Protein AF-0000000085121436 (afdb_homodimer)

Foldseek 3Di:
DPQPQKKKKKKFKAAPVHDPVLLVLLCQLQFQFPDWDWDDDPRTIMIMGMHRHLVRRVSLLVQCLVVLPLPVLLVQQVVQDDQQKTKWWWASVQSSVNHTDTDDDQVVRVRGTIMMIMGGRCVVVVSCQSRADDDPSHHPDHDDGPVPD/DPQPQKKKKKKFKAAPVHDPVLLVLLCQLQFQFPDWDWDDDPRTIMIMGMHRHLVRRVNLLVQCLVVLPLPVLLVQQVVQDDQQKTKWWWASVQSSVNHTDTDDDQVVRVRGTIMMIMGGRCVVVVSCASRADDDPSHHPDHDPGPVPD

Secondary structure (DSSP, 8-state):
------EEEEEEEE-TTB-HHHHHHHHHTT---SEEEEEEETTEEEEEEEESSGGGGHHHHHHHHHTT-HHHHHHHHHHTEETTEEEEEEEHHHHHTT---B-SSGGG-TT-EEEEEEE-S-HHHHHHHHS--EETTEES--PPPTT--/------EEEEEEEE-TTB-HHHHHHHHHTT---SEEEEEEETTEEEEEEEESSGGGGHHHHHHHHHTT-HHHHHHHHHHTEETTEEEEEEEHHHHHTT---B-SSGGG-TT-EEEEEEE-S-HHHHHHHHS--EETTEES--PPPTT--

Radius of gyration: 24.25 Å; Cα contacts (8 Å, |Δi|>4): 659; chains: 2; bounding box: 34×73×64 Å

Solvent-accessible surface area (backbone atoms only — not comparable to full-atom values): 15651 Å² total; per-residue (Å²): 125,77,82,74,70,36,36,37,40,37,38,31,58,44,53,82,37,38,30,66,67,44,50,51,45,14,49,54,51,44,34,50,61,79,43,73,48,74,47,74,60,89,88,45,36,34,38,42,31,31,26,73,43,72,72,25,41,48,47,37,35,51,44,33,60,74,67,67,38,34,64,61,48,31,58,55,44,59,72,25,52,46,94,39,24,29,39,46,33,29,32,40,58,44,18,52,76,68,44,86,41,79,43,91,48,65,80,74,22,39,63,41,37,34,36,40,40,35,38,29,82,57,30,68,48,51,44,40,39,55,22,26,64,54,57,97,86,35,64,74,54,84,55,70,63,76,80,73,116,128,76,80,76,68,35,37,36,41,35,37,33,57,47,54,79,39,38,30,65,69,44,49,49,46,14,49,55,51,43,34,49,62,77,45,74,48,75,48,74,58,90,87,46,34,35,37,41,31,31,25,72,43,71,73,26,43,48,46,37,35,51,45,32,60,74,66,66,38,32,64,62,46,30,56,55,43,60,72,24,52,48,94,38,24,29,40,47,31,29,30,39,62,45,17,53,76,67,43,86,41,79,42,91,47,66,80,75,22,38,64,40,38,35,37,40,39,36,38,29,82,57,31,68,49,52,43,42,40,54,23,26,62,53,58,96,86,36,62,74,56,83,54,68,61,76,79,72,116

pLDDT: mean 94.59, std 9.33, range [34.44, 98.94]

InterPro domains:
  IPR002739 RNA-binding protein PAB1135-like [MF_01112] (6-138)
  IPR002739 RNA-binding protein PAB1135-like [PF01877] (7-118)
  IPR002739 RNA-binding protein PAB1135-like [PTHR39652] (7-147)
  IPR022803 Large ribosomal subunit protein uL5 domain superfamily [G3DSA:3.30.1440.10] (4-140)
  IPR022803 Large ribosomal subunit protein uL5 domain superfamily [SSF55282] (7-147)

Nearest PDB structures (foldseek):
  2nwu-assembly1_B  TM=9.694E-01  e=1.082E-16  Saccharolobus solfataricus P2
  2nwu-assembly1_A  TM=9.694E-01  e=1.230E-16  Saccharolobus solfataricus P2
  3d7a-assembly1_B  TM=9.297E-01  e=1.082E-16  Pyrococcus horikoshii
  2pzz-assembly1_A  TM=8.874E-01  e=1.547E-12  Methanocaldococcus jannaschii DSM 2661
  2ogk-assembly1_C  TM=6.311E-01  e=3.923E-08  Archaeoglobus fulgidus

Organism: Pyrolobus fumarii (strain DSM 11204 / 1A) (NCBI:txid694429)

Sequence (298 aa):
MGANVPRVRVEAEIRPTEDPEKVKQAVLNVFIPDRIRIEEYGEYRLLVAEADSLRSLERLHQLLRQDRILDAARRHMTRGVEKGFLVFKLNKQVALVGHVSFVDMDSEAPMGPITFIVEWDKPEEVVDWLAPPTRMGRPIYEKPRPDASMGANVPRVRVEAEIRPTEDPEKVKQAVLNVFIPDRIRIEEYGEYRLLVAEADSLRSLERLHQLLRQDRILDAARRHMTRGVEKGFLVFKLNKQVALVGHVSFVDMDSEAPMGPITFIVEWDKPEEVVDWLAPPTRMGRPIYEKPRPDAS

Structure (mmCIF, N/CA/C/O backbone):
data_AF-0000000085121436-model_v1
#
loop_
_entity.id
_entity.type
_entity.pdbx_description
1 polymer 'UPF0201 protein Pyrfu_0044'
#
loop_
_atom_site.group_PDB
_atom_site.id
_atom_site.type_symbol
_atom_site.label_atom_id
_atom_site.label_alt_id
_atom_site.label_comp_id
_atom_site.label_asym_id
_atom_site.label_entity_id
_atom_site.label_seq_id
_atom_site.pdbx_PDB_ins_code
_atom_site.Cartn_x
_atom_site.Cartn_y
_atom_site.Cartn_z
_atom_site.occupancy
_atom_site.B_iso_or_equiv
_atom_site.auth_seq_id
_atom_site.auth_comp_id
_atom_site.auth_asym_id
_atom_site.auth_atom_id
_atom_site.pdbx_PDB_model_num
ATOM 1 N N . MET A 1 1 ? -10.211 -31.016 -31.359 1 34.44 1 MET A N 1
ATOM 2 C CA . MET A 1 1 ? -10.414 -29.953 -30.391 1 34.44 1 MET A CA 1
ATOM 3 C C . MET A 1 1 ? -9.086 -29.328 -29.984 1 34.44 1 MET A C 1
ATOM 5 O O . MET A 1 1 ? -8.18 -30.016 -29.531 1 34.44 1 MET A O 1
ATOM 9 N N . GLY A 1 2 ? -8.516 -28.453 -30.594 1 44 2 GLY A N 1
ATOM 10 C CA . GLY A 1 2 ? -7.105 -28.094 -30.562 1 44 2 GLY A CA 1
ATOM 11 C C . GLY A 1 2 ? -6.559 -27.969 -29.156 1 44 2 GLY A C 1
ATOM 12 O O . GLY A 1 2 ? -7.297 -27.641 -28.219 1 44 2 GLY A O 1
ATOM 13 N N . ALA A 1 3 ? -5.574 -28.703 -28.766 1 52.53 3 ALA A N 1
ATOM 14 C CA . ALA A 1 3 ? -5.004 -28.844 -27.422 1 52.53 3 ALA A CA 1
ATOM 15 C C . ALA A 1 3 ? -4.91 -27.484 -26.734 1 52.53 3 ALA A C 1
ATOM 17 O O . ALA A 1 3 ? -4.336 -26.547 -27.281 1 52.53 3 ALA A O 1
ATOM 18 N N . ASN A 1 4 ? -5.879 -26.984 -25.906 1 74.44 4 ASN A N 1
ATOM 19 C CA . ASN A 1 4 ? -5.98 -25.656 -25.312 1 74.44 4 ASN A CA 1
ATOM 20 C C . ASN A 1 4 ? -4.746 -25.312 -24.484 1 74.44 4 ASN A C 1
ATOM 22 O O . ASN A 1 4 ? -4.383 -26.062 -23.578 1 74.44 4 ASN A O 1
ATOM 26 N N . VAL A 1 5 ? -3.758 -24.703 -25.141 1 86.94 5 VAL A N 1
ATOM 27 C CA . VAL A 1 5 ? -2.541 -24.203 -24.516 1 86.94 5 VAL A CA 1
ATOM 28 C C . VAL A 1 5 ? -2.902 -23.312 -23.328 1 86.94 5 VAL A C 1
ATOM 30 O O . VAL A 1 5 ? -3.74 -22.422 -23.453 1 86.94 5 VAL A O 1
ATOM 33 N N . PRO A 1 6 ? -2.355 -23.719 -22.172 1 95.56 6 PRO A N 1
ATOM 34 C CA . PRO A 1 6 ? -2.652 -22.891 -21.016 1 95.56 6 PRO A CA 1
ATOM 35 C C . PRO A 1 6 ? -2.129 -21.453 -21.172 1 95.56 6 PRO A C 1
ATOM 37 O O . PRO A 1 6 ? -1.142 -21.234 -21.875 1 95.56 6 PRO A O 1
ATOM 40 N N . ARG A 1 7 ? -2.836 -20.547 -20.609 1 97.75 7 ARG A N 1
ATOM 41 C CA . ARG A 1 7 ? -2.4 -19.156 -20.5 1 97.75 7 ARG A CA 1
ATOM 42 C C . ARG A 1 7 ? -2.461 -18.688 -19.047 1 97.75 7 ARG A C 1
ATOM 44 O O . ARG A 1 7 ? -3.463 -18.906 -18.359 1 97.75 7 ARG A O 1
ATOM 51 N N . VAL A 1 8 ? -1.334 -18.141 -18.609 1 98.81 8 VAL A N 1
ATOM 52 C CA . VAL A 1 8 ? -1.291 -17.578 -17.25 1 98.81 8 VAL A CA 1
ATOM 53 C C . VAL A 1 8 ? -1.059 -16.078 -17.328 1 98.81 8 VAL A C 1
ATOM 55 O O . VAL A 1 8 ? -0.116 -15.609 -17.969 1 98.81 8 VAL A O 1
ATOM 58 N N . ARG A 1 9 ? -1.935 -15.336 -16.719 1 98.81 9 ARG A N 1
ATOM 59 C CA . ARG A 1 9 ? -1.806 -13.891 -16.594 1 98.81 9 ARG A CA 1
ATOM 60 C C . ARG A 1 9 ? -1.732 -13.477 -15.125 1 98.81 9 ARG A C 1
ATOM 62 O O . ARG A 1 9 ? -2.541 -13.922 -14.312 1 98.81 9 ARG A O 1
ATOM 69 N N . VAL A 1 10 ? -0.775 -12.695 -14.812 1 98.94 10 VAL A N 1
ATOM 70 C CA . VAL A 1 10 ? -0.554 -12.227 -13.453 1 98.94 10 VAL A CA 1
ATOM 71 C C . VAL A 1 10 ? -0.548 -10.703 -13.422 1 98.94 10 VAL A C 1
ATOM 73 O O . VAL A 1 10 ? 0.101 -10.062 -14.258 1 98.94 10 VAL A O 1
ATOM 76 N N . GLU A 1 11 ? -1.292 -10.18 -12.492 1 98.75 11 GLU A N 1
ATOM 77 C CA . GLU A 1 11 ? -1.418 -8.727 -12.406 1 98.75 11 GLU A CA 1
ATOM 78 C C . GLU A 1 11 ? -1.127 -8.234 -11 1 98.75 11 GLU A C 1
ATOM 80 O O . GLU A 1 11 ? -1.529 -8.859 -10.016 1 98.75 11 GLU A O 1
ATOM 85 N N . ALA A 1 12 ? -0.465 -7.109 -10.922 1 98.25 12 ALA A N 1
ATOM 86 C CA . ALA A 1 12 ? -0.234 -6.41 -9.664 1 98.25 12 ALA A CA 1
ATOM 87 C C . ALA A 1 12 ? -0.225 -4.898 -9.867 1 98.25 12 ALA A C 1
ATOM 89 O O . ALA A 1 12 ? 0.547 -4.379 -10.68 1 98.25 12 ALA A O 1
ATOM 90 N N . GLU A 1 13 ? -1.084 -4.305 -9.133 1 96.56 13 GLU A N 1
ATOM 91 C CA . GLU A 1 13 ? -1.106 -2.848 -9.211 1 96.56 13 GLU A CA 1
ATOM 92 C C . GLU A 1 13 ? 0.138 -2.24 -8.57 1 96.56 13 GLU A C 1
ATOM 94 O O . GLU A 1 13 ? 0.628 -2.744 -7.559 1 96.56 13 GLU A O 1
ATOM 99 N N . ILE A 1 14 ? 0.598 -1.14 -9.172 1 97.25 14 ILE A N 1
ATOM 100 C CA . ILE A 1 14 ? 1.694 -0.363 -8.602 1 97.25 14 ILE A CA 1
ATOM 101 C C . ILE A 1 14 ? 1.16 0.957 -8.055 1 97.25 14 ILE A C 1
ATOM 103 O O . ILE A 1 14 ? 0.831 1.868 -8.812 1 97.25 14 ILE A O 1
ATOM 107 N N . ARG A 1 15 ? 1.146 1.041 -6.777 1 95.56 15 ARG A N 1
ATOM 108 C CA . ARG A 1 15 ? 0.66 2.262 -6.145 1 95.56 15 ARG A CA 1
ATOM 109 C C . ARG A 1 15 ? 1.696 3.377 -6.234 1 95.56 15 ARG A C 1
ATOM 111 O O . ARG A 1 15 ? 2.887 3.113 -6.41 1 95.56 15 ARG A O 1
ATOM 118 N N . PRO A 1 16 ? 1.33 4.645 -6.02 1 95.44 16 PRO A N 1
ATOM 119 C CA . PRO A 1 16 ? 2.229 5.781 -6.215 1 95.44 16 PRO A CA 1
ATOM 120 C C . PRO A 1 16 ? 3.473 5.711 -5.332 1 95.44 16 PRO A C 1
ATOM 122 O O . PRO A 1 16 ? 4.578 6.023 -5.785 1 95.44 16 PRO A O 1
ATOM 125 N N . THR A 1 17 ? 3.338 5.23 -4.098 1 96.94 17 THR A N 1
ATOM 126 C CA . THR A 1 17 ? 4.48 5.223 -3.189 1 96.94 17 THR A CA 1
ATOM 127 C C . THR A 1 17 ? 5.324 3.967 -3.393 1 96.94 17 THR A C 1
ATOM 129 O O . THR A 1 17 ? 6.398 3.836 -2.807 1 96.94 17 THR A O 1
ATOM 132 N N . GLU A 1 18 ? 4.84 3.031 -4.27 1 97.06 18 GLU A N 1
ATOM 133 C CA . GLU A 1 18 ? 5.57 1.781 -4.461 1 97.06 18 GLU A CA 1
ATOM 134 C C . GLU A 1 18 ? 6.723 1.96 -5.441 1 97.06 18 GLU A C 1
ATOM 136 O O . GLU A 1 18 ? 6.695 2.855 -6.289 1 97.06 18 GLU A O 1
ATOM 141 N N . ASP A 1 19 ? 7.707 1.111 -5.238 1 97.56 19 ASP A N 1
ATOM 142 C CA . ASP A 1 19 ? 8.789 0.936 -6.199 1 97.56 19 ASP A CA 1
ATOM 143 C C . ASP A 1 19 ? 8.43 -0.11 -7.25 1 97.56 19 ASP A C 1
ATOM 145 O O . ASP A 1 19 ? 8.266 -1.29 -6.93 1 97.56 19 ASP A O 1
ATOM 149 N N . PRO A 1 20 ? 8.352 0.317 -8.492 1 98 20 PRO A N 1
ATOM 150 C CA . PRO A 1 20 ? 7.973 -0.642 -9.531 1 98 20 PRO A CA 1
ATOM 151 C C . PRO A 1 20 ? 8.891 -1.861 -9.578 1 98 20 PRO A C 1
ATOM 153 O O . PRO A 1 20 ? 8.438 -2.973 -9.859 1 98 20 PRO A O 1
ATOM 156 N N . GLU A 1 21 ? 10.164 -1.665 -9.289 1 98.5 21 GLU A N 1
ATOM 157 C CA . GLU A 1 21 ? 11.102 -2.781 -9.336 1 98.5 21 GLU A CA 1
ATOM 158 C C . GLU A 1 21 ? 10.836 -3.779 -8.219 1 98.5 21 GLU A C 1
ATOM 160 O O . GLU A 1 21 ? 11.008 -4.984 -8.398 1 98.5 21 GLU A O 1
ATOM 165 N N . LYS A 1 22 ? 10.406 -3.25 -7.094 1 98.31 22 LYS A N 1
ATOM 166 C CA . LYS A 1 22 ? 10.07 -4.152 -5.996 1 98.31 22 LYS A CA 1
ATOM 167 C C . LYS A 1 22 ? 8.789 -4.922 -6.285 1 98.31 22 LYS A C 1
ATOM 169 O O . LYS A 1 22 ? 8.68 -6.105 -5.961 1 98.31 22 LYS A O 1
ATOM 174 N N . VAL A 1 23 ? 7.809 -4.258 -6.871 1 98.56 23 VAL A N 1
ATOM 175 C CA . VAL A 1 23 ? 6.578 -4.934 -7.266 1 98.56 23 VAL A CA 1
ATOM 176 C C . VAL A 1 23 ? 6.895 -6.027 -8.289 1 98.56 23 VAL A C 1
ATOM 178 O O . VAL A 1 23 ? 6.391 -7.148 -8.18 1 98.56 23 VAL A O 1
ATOM 181 N N . LYS A 1 24 ? 7.742 -5.676 -9.25 1 98.88 24 LYS A N 1
ATOM 182 C CA . LYS A 1 24 ? 8.18 -6.652 -10.242 1 98.88 24 LYS A CA 1
ATOM 183 C C . LYS A 1 24 ? 8.844 -7.855 -9.578 1 98.88 24 LYS A C 1
ATOM 185 O O . LYS A 1 24 ? 8.547 -9 -9.922 1 98.88 24 LYS A O 1
ATOM 190 N N . GLN A 1 25 ? 9.688 -7.566 -8.633 1 98.81 25 GLN A N 1
ATOM 191 C CA . GLN A 1 25 ? 10.391 -8.648 -7.945 1 98.81 25 GLN A CA 1
ATOM 192 C C . GLN A 1 25 ? 9.422 -9.531 -7.172 1 98.81 25 GLN A C 1
ATOM 194 O O . GLN A 1 25 ? 9.594 -10.75 -7.117 1 98.81 25 GLN A O 1
ATOM 199 N N . ALA A 1 26 ? 8.438 -8.891 -6.52 1 98.75 26 ALA A N 1
ATOM 200 C CA . ALA A 1 26 ? 7.422 -9.672 -5.816 1 98.75 26 ALA A CA 1
ATOM 201 C C . ALA A 1 26 ? 6.75 -10.664 -6.758 1 98.75 26 ALA A C 1
ATOM 203 O O . ALA A 1 26 ? 6.555 -11.828 -6.402 1 98.75 26 ALA A O 1
ATOM 204 N N . VAL A 1 27 ? 6.434 -10.227 -7.969 1 98.94 27 VAL A N 1
ATOM 205 C CA . VAL A 1 27 ? 5.797 -11.078 -8.969 1 98.94 27 VAL A CA 1
ATOM 206 C C . VAL A 1 27 ? 6.766 -12.18 -9.406 1 98.94 27 VAL A C 1
ATOM 208 O O . VAL A 1 27 ? 6.398 -13.352 -9.461 1 98.94 27 VAL A O 1
ATOM 211 N N . LEU A 1 28 ? 8.016 -11.836 -9.602 1 98.88 28 LEU A N 1
ATOM 212 C CA . LEU A 1 28 ? 9.016 -12.773 -10.102 1 98.88 28 LEU A CA 1
ATOM 213 C C . LEU A 1 28 ? 9.359 -13.82 -9.039 1 98.88 28 LEU A C 1
ATOM 215 O O . LEU A 1 28 ? 9.852 -14.906 -9.367 1 98.88 28 LEU A O 1
ATOM 219 N N . ASN A 1 29 ? 9.125 -13.508 -7.848 1 98.88 29 ASN A N 1
ATOM 220 C CA . ASN A 1 29 ? 9.383 -14.461 -6.777 1 98.88 29 ASN A CA 1
ATOM 221 C C . ASN A 1 29 ? 8.367 -15.602 -6.781 1 98.88 29 ASN A C 1
ATOM 223 O O . ASN A 1 29 ? 8.617 -16.656 -6.211 1 98.88 29 ASN A O 1
ATOM 227 N N . VAL A 1 30 ? 7.215 -15.398 -7.48 1 98.88 30 VAL A N 1
ATOM 228 C CA . VAL A 1 30 ? 6.172 -16.422 -7.379 1 98.88 30 VAL A CA 1
ATOM 229 C C . VAL A 1 30 ? 5.742 -16.859 -8.781 1 98.88 30 VAL A C 1
ATOM 231 O O . VAL A 1 30 ? 4.852 -17.703 -8.922 1 98.88 30 VAL A O 1
ATOM 234 N N . PHE A 1 31 ? 6.328 -16.297 -9.781 1 98.94 31 PHE A N 1
ATOM 235 C CA . PHE A 1 31 ? 5.902 -16.516 -11.156 1 98.94 31 PHE A CA 1
ATOM 236 C C . PHE A 1 31 ? 7.086 -16.406 -12.117 1 98.94 31 PHE A C 1
ATOM 238 O O . PHE A 1 31 ? 7.953 -15.547 -11.938 1 98.94 31 PHE A O 1
ATOM 245 N N . ILE A 1 32 ? 7.148 -17.266 -13.125 1 98.88 32 ILE A N 1
ATOM 246 C CA . ILE A 1 32 ? 8.156 -17.203 -14.188 1 98.88 32 ILE A CA 1
ATOM 247 C C . ILE A 1 32 ? 7.504 -16.766 -15.492 1 98.88 32 ILE A C 1
ATOM 249 O O . ILE A 1 32 ? 7.004 -17.578 -16.266 1 98.88 32 ILE A O 1
ATOM 253 N N . PRO A 1 33 ? 7.555 -15.492 -15.781 1 98.81 33 PRO A N 1
ATOM 254 C CA . PRO A 1 33 ? 6.848 -14.992 -16.969 1 98.81 33 PRO A CA 1
ATOM 255 C C . PRO A 1 33 ? 7.656 -15.172 -18.25 1 98.81 33 PRO A C 1
ATOM 257 O O . PRO A 1 33 ? 8.891 -15.211 -18.203 1 98.81 33 PRO A O 1
ATOM 260 N N . ASP A 1 34 ? 6.918 -15.281 -19.328 1 98.75 34 ASP A N 1
ATOM 261 C CA . ASP A 1 34 ? 7.504 -15.148 -20.656 1 98.75 34 ASP A CA 1
ATOM 262 C C . ASP A 1 34 ? 7.637 -13.68 -21.047 1 98.75 34 ASP A C 1
ATOM 264 O O . ASP A 1 34 ? 8.57 -13.305 -21.766 1 98.75 34 ASP A O 1
ATOM 268 N N . ARG A 1 35 ? 6.637 -12.852 -20.594 1 98.69 35 ARG A N 1
ATOM 269 C CA . ARG A 1 35 ? 6.566 -11.422 -20.875 1 98.69 35 ARG A CA 1
ATOM 270 C C . ARG A 1 35 ? 6.113 -10.648 -19.641 1 98.69 35 ARG A C 1
ATOM 272 O O . ARG A 1 35 ? 5.25 -11.109 -18.891 1 98.69 35 ARG A O 1
ATOM 279 N N . ILE A 1 36 ? 6.676 -9.508 -19.484 1 98.75 36 ILE A N 1
ATOM 280 C CA . ILE A 1 36 ? 6.309 -8.625 -18.375 1 98.75 36 ILE A CA 1
ATOM 281 C C . ILE A 1 36 ? 6.32 -7.176 -18.859 1 98.75 36 ILE A C 1
ATOM 283 O O . ILE A 1 36 ? 7.223 -6.762 -19.578 1 98.75 36 ILE A O 1
ATOM 287 N N . ARG A 1 37 ? 5.289 -6.457 -18.516 1 98.56 37 ARG A N 1
ATOM 288 C CA . ARG A 1 37 ? 5.188 -5.051 -18.891 1 98.56 37 ARG A CA 1
ATOM 289 C C . ARG A 1 37 ? 4.406 -4.266 -17.844 1 98.56 37 ARG A C 1
ATOM 291 O O . ARG A 1 37 ? 3.707 -4.848 -17.016 1 98.56 37 ARG A O 1
ATOM 298 N N . ILE A 1 38 ? 4.527 -3.025 -17.938 1 98.5 38 ILE A N 1
ATOM 299 C CA . ILE A 1 38 ? 3.719 -2.127 -17.125 1 98.5 38 ILE A CA 1
ATOM 300 C C . ILE A 1 38 ? 2.732 -1.37 -18 1 98.5 38 ILE A C 1
ATOM 302 O O . ILE A 1 38 ? 3.123 -0.771 -19.016 1 98.5 38 ILE A O 1
ATOM 306 N N . GLU A 1 39 ? 1.491 -1.548 -17.703 1 98.25 39 GLU A N 1
ATOM 307 C CA . GLU A 1 39 ? 0.44 -0.779 -18.359 1 98.25 39 GLU A CA 1
ATOM 308 C C . GLU A 1 39 ? 0.055 0.447 -17.531 1 98.25 39 GLU A C 1
ATOM 310 O O . GLU A 1 39 ? -0.131 0.352 -16.328 1 98.25 39 GLU A O 1
ATOM 315 N N . GLU A 1 40 ? -0.073 1.589 -18.172 1 96.25 40 GLU A N 1
ATOM 316 C CA . GLU A 1 40 ? -0.38 2.84 -17.484 1 96.25 40 GLU A CA 1
ATOM 317 C C . GLU A 1 40 ? -1.684 3.445 -18 1 96.25 40 GLU A C 1
ATOM 319 O O . GLU A 1 40 ? -1.909 3.514 -19.203 1 96.25 40 GLU A O 1
ATOM 324 N N . TYR A 1 41 ? -2.527 3.699 -17.141 1 93.31 41 TYR A N 1
ATOM 325 C CA . TYR A 1 41 ? -3.777 4.41 -17.406 1 93.31 41 TYR A CA 1
ATOM 326 C C . TYR A 1 41 ? -3.914 5.617 -16.484 1 93.31 41 TYR A C 1
ATOM 328 O O . TYR A 1 41 ? -4.469 5.512 -15.383 1 93.31 41 TYR A O 1
ATOM 336 N N . GLY A 1 42 ? -3.432 6.812 -16.922 1 90.12 42 GLY A N 1
ATOM 337 C CA . GLY A 1 42 ? -3.354 7.953 -16.031 1 90.12 42 GLY A CA 1
ATOM 338 C C . GLY A 1 42 ? -2.414 7.7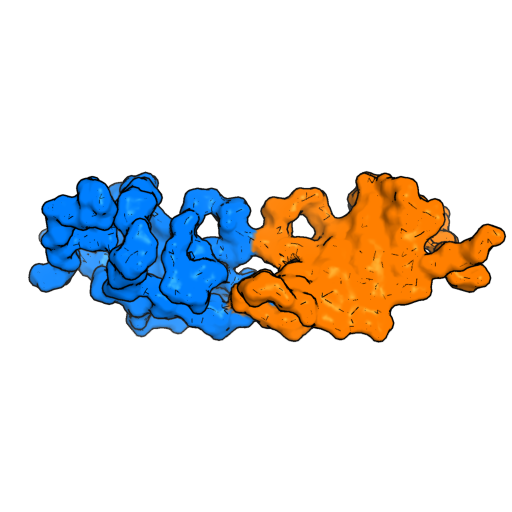27 -14.859 1 90.12 42 GLY A C 1
ATOM 339 O O . GLY A 1 42 ? -1.237 7.418 -15.047 1 90.12 42 GLY A O 1
ATOM 340 N N . GLU A 1 43 ? -2.992 7.715 -13.633 1 85.25 43 GLU A N 1
ATOM 341 C CA . GLU A 1 43 ? -2.205 7.543 -12.414 1 85.25 43 GLU A CA 1
ATOM 342 C C . GLU A 1 43 ? -2.143 6.074 -12 1 85.25 43 GLU A C 1
ATOM 344 O O . GLU A 1 43 ? -1.378 5.711 -11.109 1 85.25 43 GLU A O 1
ATOM 349 N N . TYR A 1 44 ? -2.969 5.406 -12.75 1 91.38 44 TYR A N 1
ATOM 350 C CA . TYR A 1 44 ? -3.029 3.979 -12.453 1 91.38 44 TYR A CA 1
ATOM 351 C C . TYR A 1 44 ? -1.951 3.215 -13.219 1 91.38 44 TYR A C 1
ATOM 353 O O . TYR A 1 44 ? -1.785 3.402 -14.422 1 91.38 44 TYR A O 1
ATOM 361 N N . ARG A 1 45 ? -1.125 2.467 -12.531 1 96.94 45 ARG A N 1
ATOM 362 C CA . ARG A 1 45 ? -0.1 1.614 -13.125 1 96.94 45 ARG A CA 1
ATOM 363 C C . ARG A 1 45 ? -0.317 0.153 -12.742 1 96.94 45 ARG A C 1
ATOM 365 O O . ARG A 1 45 ? -0.521 -0.166 -11.57 1 96.94 45 ARG A O 1
ATOM 372 N N . LEU A 1 46 ? -0.291 -0.697 -13.758 1 98.31 46 LEU A N 1
ATOM 373 C CA . LEU A 1 46 ? -0.53 -2.125 -13.586 1 98.31 46 LEU A CA 1
ATOM 374 C C . LEU A 1 46 ? 0.611 -2.943 -14.18 1 98.31 46 LEU A C 1
ATOM 376 O O . LEU A 1 46 ? 0.937 -2.799 -15.359 1 98.31 46 LEU A O 1
ATOM 380 N N . LEU A 1 47 ? 1.271 -3.713 -13.336 1 98.81 47 LEU A N 1
ATOM 381 C CA . LEU A 1 47 ? 2.205 -4.703 -13.859 1 98.81 47 LEU A CA 1
ATOM 382 C C . LEU A 1 47 ? 1.463 -5.922 -14.398 1 98.81 47 LEU A C 1
ATOM 384 O O . LEU A 1 47 ? 0.613 -6.492 -13.703 1 98.81 47 LEU A O 1
ATOM 388 N N . VAL A 1 48 ? 1.747 -6.277 -15.625 1 98.94 48 VAL A N 1
ATOM 389 C CA . VAL A 1 48 ? 1.138 -7.441 -16.266 1 98.94 48 VAL A CA 1
ATOM 390 C C . VAL A 1 48 ? 2.227 -8.414 -16.703 1 98.94 48 VAL A C 1
ATOM 392 O O . VAL A 1 48 ? 3.131 -8.047 -17.453 1 98.94 48 VAL A O 1
ATOM 395 N N . ALA A 1 49 ? 2.164 -9.57 -16.203 1 98.94 49 ALA A N 1
ATOM 396 C CA . ALA A 1 49 ? 3.064 -10.656 -16.594 1 98.94 49 ALA A CA 1
ATOM 397 C C . ALA A 1 49 ? 2.287 -11.828 -17.188 1 98.94 49 ALA A C 1
ATOM 399 O O . ALA A 1 49 ? 1.205 -12.172 -16.703 1 98.94 49 ALA A O 1
ATOM 400 N N . GLU A 1 50 ? 2.865 -12.43 -18.234 1 98.88 50 GLU A N 1
ATOM 401 C CA . GLU A 1 50 ? 2.145 -13.484 -18.938 1 98.88 50 GLU A CA 1
ATOM 402 C C . GLU A 1 50 ? 3.07 -14.648 -19.281 1 98.88 50 GLU A C 1
ATOM 404 O O . GLU A 1 50 ? 4.273 -14.461 -19.453 1 98.88 50 GLU A O 1
ATOM 409 N N . ALA A 1 51 ? 2.496 -15.805 -19.328 1 98.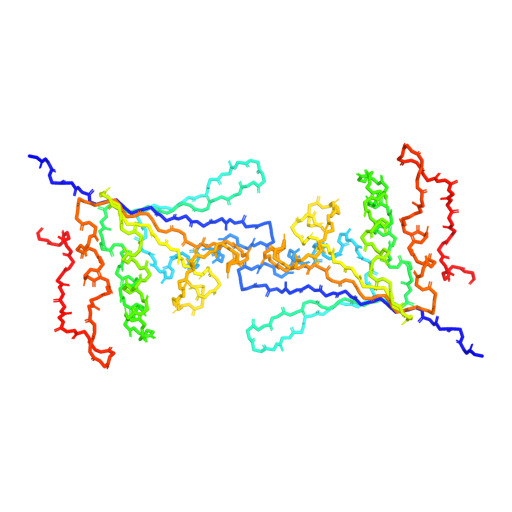69 51 ALA A N 1
ATOM 410 C CA . ALA A 1 51 ? 3.189 -17.016 -19.766 1 98.69 51 ALA A CA 1
ATOM 411 C C . ALA A 1 51 ? 2.25 -17.938 -20.531 1 98.69 51 ALA A C 1
ATOM 413 O O . ALA A 1 51 ? 1.043 -17.953 -20.281 1 98.69 51 ALA A O 1
ATOM 414 N N . ASP A 1 52 ? 2.83 -18.766 -21.391 1 97.56 52 ASP A N 1
ATOM 415 C CA . ASP A 1 52 ? 2.033 -19.641 -22.234 1 97.56 52 ASP A CA 1
ATOM 416 C C . ASP A 1 52 ? 2.209 -21.094 -21.844 1 97.56 52 ASP A C 1
ATOM 418 O O . ASP A 1 52 ? 2.035 -22 -22.672 1 97.56 52 ASP A O 1
ATOM 422 N N . SER A 1 53 ? 2.67 -21.312 -20.609 1 97 53 SER A N 1
ATOM 423 C CA . SER A 1 53 ? 2.854 -22.656 -20.062 1 97 53 SER A CA 1
ATOM 424 C C . SER A 1 53 ? 2.662 -22.672 -18.562 1 97 53 SER A C 1
ATOM 426 O O . SER A 1 53 ? 2.969 -21.688 -17.875 1 97 53 SER A O 1
ATOM 428 N N . LEU A 1 54 ? 2.217 -23.766 -18.031 1 98.19 54 LEU A N 1
ATOM 429 C CA . LEU A 1 54 ? 2.064 -23.938 -16.594 1 98.19 54 LEU A CA 1
ATOM 430 C C . LEU A 1 54 ? 3.424 -24.062 -15.906 1 98.19 54 LEU A C 1
ATOM 432 O O . LEU A 1 54 ? 3.523 -23.938 -14.688 1 98.19 54 LEU A O 1
ATOM 436 N N . ARG A 1 55 ? 4.469 -24.281 -16.688 1 98 55 ARG A N 1
ATOM 437 C CA . ARG A 1 55 ? 5.82 -24.281 -16.141 1 98 55 ARG A CA 1
ATOM 438 C C . ARG A 1 55 ? 6.121 -22.969 -15.43 1 98 55 ARG A C 1
ATOM 440 O O . ARG A 1 55 ? 6.957 -22.922 -14.523 1 98 55 ARG A O 1
ATOM 447 N N . SER A 1 56 ? 5.414 -21.984 -15.852 1 98.69 56 SER A N 1
ATOM 448 C CA . SER A 1 56 ? 5.578 -20.641 -15.273 1 98.69 56 SER A CA 1
ATOM 449 C C . SER A 1 56 ? 5.172 -20.625 -13.805 1 98.69 56 SER A C 1
ATOM 451 O O . SER A 1 56 ? 5.496 -19.672 -13.078 1 98.69 56 SER A O 1
ATOM 453 N N . LEU A 1 57 ? 4.48 -21.641 -13.305 1 98.81 57 LEU A N 1
ATOM 454 C CA . LEU A 1 57 ? 3.988 -21.703 -11.938 1 98.81 57 LEU A CA 1
ATOM 455 C C . LEU A 1 57 ? 4.895 -22.578 -11.07 1 98.81 57 LEU A C 1
ATOM 457 O O . LEU A 1 57 ? 4.555 -22.891 -9.93 1 98.81 57 LEU A O 1
ATOM 461 N N . GLU A 1 58 ? 6.043 -22.906 -11.602 1 98.5 58 GLU A N 1
ATOM 462 C CA . GLU A 1 58 ? 6.957 -23.797 -10.891 1 98.5 58 GLU A CA 1
ATOM 463 C C . GLU A 1 58 ? 7.465 -23.141 -9.602 1 98.5 58 GLU A C 1
ATOM 465 O O . GLU A 1 58 ? 7.641 -23.828 -8.586 1 98.5 58 GLU A O 1
ATOM 470 N N . ARG A 1 59 ? 7.699 -21.906 -9.695 1 98.38 59 ARG A N 1
ATOM 471 C CA . ARG A 1 59 ? 8.133 -21.203 -8.492 1 98.38 59 ARG A CA 1
ATOM 472 C C . ARG A 1 59 ? 7.066 -21.281 -7.402 1 98.38 59 ARG A C 1
ATOM 474 O O . ARG A 1 59 ? 7.379 -21.531 -6.238 1 98.38 59 ARG A O 1
ATOM 481 N N . LEU A 1 60 ? 5.859 -21.047 -7.781 1 98.88 60 LEU A N 1
ATOM 482 C CA . LEU A 1 60 ? 4.758 -21.141 -6.832 1 98.88 60 LEU A CA 1
ATOM 483 C C . LEU A 1 60 ? 4.641 -22.547 -6.266 1 98.88 60 LEU A C 1
ATOM 485 O O . LEU A 1 60 ? 4.465 -22.719 -5.059 1 98.88 60 LEU A O 1
ATOM 489 N N . HIS A 1 61 ? 4.762 -23.453 -7.121 1 98.69 61 HIS A N 1
ATOM 490 C CA . HIS A 1 61 ? 4.734 -24.859 -6.73 1 98.69 61 HIS A CA 1
ATOM 491 C C . HIS A 1 61 ? 5.754 -25.141 -5.633 1 98.69 61 HIS A C 1
ATOM 493 O O . HIS A 1 61 ? 5.418 -25.75 -4.613 1 98.69 61 HIS A O 1
ATOM 499 N N . GLN A 1 62 ? 6.926 -24.719 -5.816 1 98.44 62 GLN A N 1
ATOM 500 C CA . GLN A 1 62 ? 8.016 -24.938 -4.863 1 98.44 62 GLN A CA 1
ATOM 501 C C . GLN A 1 62 ? 7.75 -24.188 -3.555 1 98.44 62 GLN A C 1
ATOM 503 O O . GLN A 1 62 ? 7.949 -24.75 -2.473 1 98.44 62 GLN A O 1
ATOM 508 N N . LEU A 1 63 ? 7.266 -23 -3.65 1 98.81 63 LEU A N 1
ATOM 509 C CA . LEU A 1 63 ? 7.066 -22.172 -2.475 1 98.81 63 LEU A CA 1
ATOM 510 C C . LEU A 1 63 ? 5.965 -22.734 -1.585 1 98.81 63 LEU A C 1
ATOM 512 O O . LEU A 1 63 ? 6.051 -22.656 -0.357 1 98.81 63 LEU A O 1
ATOM 516 N N . LEU A 1 64 ? 4.918 -23.266 -2.18 1 98.69 64 LEU A N 1
ATOM 517 C CA . LEU A 1 64 ? 3.824 -23.844 -1.398 1 98.69 64 LEU A CA 1
ATOM 518 C C . LEU A 1 64 ? 4.32 -24.984 -0.524 1 98.69 64 LEU A C 1
ATOM 520 O O . LEU A 1 64 ? 3.857 -25.156 0.606 1 98.69 64 LEU A O 1
ATOM 524 N N . ARG A 1 65 ? 5.25 -25.75 -1.032 1 97.62 65 ARG A N 1
ATOM 525 C CA . ARG A 1 65 ? 5.848 -26.844 -0.282 1 97.62 65 ARG A CA 1
ATOM 526 C C . ARG A 1 65 ? 6.824 -26.328 0.767 1 97.62 65 ARG A C 1
ATOM 528 O O . ARG A 1 65 ? 6.797 -26.766 1.919 1 97.62 65 ARG A O 1
ATOM 535 N N . GLN A 1 66 ? 7.625 -25.422 0.322 1 97.75 66 GLN A N 1
ATOM 536 C CA . GLN A 1 66 ? 8.609 -24.828 1.229 1 97.75 66 GLN A CA 1
ATOM 537 C C . GLN A 1 66 ? 7.926 -24.188 2.432 1 97.75 66 GLN A C 1
ATOM 539 O O . GLN A 1 66 ? 8.391 -24.328 3.564 1 97.75 66 GLN A O 1
ATOM 544 N N . ASP A 1 67 ? 6.809 -23.5 2.154 1 98.19 67 ASP A N 1
ATOM 545 C CA . ASP A 1 67 ? 6.105 -22.766 3.201 1 98.19 67 ASP A CA 1
ATOM 546 C C . ASP A 1 67 ? 5.176 -23.688 3.988 1 98.19 67 ASP A C 1
ATOM 548 O O . ASP A 1 67 ? 4.586 -23.281 4.988 1 98.19 67 ASP A O 1
ATOM 552 N N . ARG A 1 68 ? 5.004 -24.844 3.607 1 97.56 68 ARG A N 1
ATOM 553 C CA . ARG A 1 68 ? 4.168 -25.844 4.262 1 97.56 68 ARG A CA 1
ATOM 554 C C . ARG A 1 68 ? 2.729 -25.359 4.395 1 97.56 68 ARG A C 1
ATOM 556 O O . ARG A 1 68 ? 2.143 -25.422 5.477 1 97.56 68 ARG A O 1
ATOM 563 N N . ILE A 1 69 ? 2.162 -24.922 3.23 1 98.44 69 ILE A N 1
ATOM 564 C CA . ILE A 1 69 ? 0.814 -24.359 3.287 1 98.44 69 ILE A CA 1
ATOM 565 C C . ILE A 1 69 ? -0.051 -24.984 2.199 1 98.44 69 ILE A C 1
ATOM 567 O O . ILE A 1 69 ? -0.898 -24.312 1.604 1 98.44 69 ILE A O 1
ATOM 571 N N . LEU A 1 70 ? 0.188 -26.234 1.875 1 98.5 70 LEU A N 1
ATOM 572 C CA . LEU A 1 70 ? -0.538 -26.922 0.812 1 98.5 70 LEU A CA 1
ATOM 573 C C . LEU A 1 70 ? -2.027 -26.984 1.129 1 98.5 70 LEU A C 1
ATOM 575 O O . LEU A 1 70 ? -2.865 -26.75 0.252 1 98.5 70 LEU A O 1
ATOM 579 N N . ASP A 1 71 ? -2.412 -27.172 2.377 1 97.75 71 ASP A N 1
ATOM 580 C CA . ASP A 1 71 ? -3.814 -27.281 2.762 1 97.75 71 ASP A CA 1
ATOM 581 C C . ASP A 1 71 ? -4.539 -25.953 2.555 1 97.75 71 ASP A C 1
ATOM 583 O O . ASP A 1 71 ? -5.613 -25.922 1.947 1 97.75 71 ASP A O 1
ATOM 587 N N . ALA A 1 72 ? -3.926 -24.938 3.111 1 97.06 72 ALA A N 1
ATOM 588 C CA . ALA A 1 72 ? -4.508 -23.609 2.967 1 97.06 72 ALA A CA 1
ATOM 589 C C . ALA A 1 72 ? -4.586 -23.203 1.499 1 97.06 72 ALA A C 1
ATOM 591 O O . ALA A 1 72 ? -5.605 -22.672 1.05 1 97.06 72 ALA A O 1
ATOM 592 N N . ALA A 1 73 ? -3.523 -23.469 0.736 1 98.5 73 ALA A N 1
ATOM 593 C CA . ALA A 1 73 ? -3.473 -23.125 -0.684 1 98.5 73 ALA A CA 1
ATOM 594 C C . ALA A 1 73 ? -4.586 -23.828 -1.456 1 98.5 73 ALA A C 1
ATOM 596 O O . ALA A 1 73 ? -5.281 -23.203 -2.262 1 98.5 73 ALA A O 1
ATOM 597 N N . ARG A 1 74 ? -4.766 -25.109 -1.203 1 98.31 74 ARG A N 1
ATOM 598 C CA . ARG A 1 74 ? -5.809 -25.859 -1.887 1 98.31 74 ARG A CA 1
ATOM 599 C C . ARG A 1 74 ? -7.184 -25.266 -1.615 1 98.31 74 ARG A C 1
ATOM 601 O O . ARG A 1 74 ? -7.996 -25.125 -2.533 1 98.31 74 ARG A O 1
ATOM 608 N N . ARG A 1 75 ? -7.418 -24.969 -0.403 1 97.44 75 ARG A N 1
ATOM 609 C CA . ARG A 1 75 ? -8.703 -24.391 -0.032 1 97.44 75 ARG A CA 1
ATOM 610 C C . ARG A 1 75 ? -8.953 -23.078 -0.775 1 97.44 75 ARG A C 1
ATOM 612 O O . ARG A 1 75 ? -10.031 -22.875 -1.345 1 97.44 75 ARG A O 1
ATOM 619 N N . HIS A 1 76 ? -7.957 -22.266 -0.81 1 97.75 76 HIS A N 1
ATOM 620 C CA . HIS A 1 76 ? -8.094 -20.969 -1.472 1 97.75 76 HIS A CA 1
ATOM 621 C C . HIS A 1 76 ? -8.266 -21.141 -2.979 1 97.75 76 HIS A C 1
ATOM 623 O O . HIS A 1 76 ? -9.148 -20.531 -3.58 1 97.75 76 HIS A O 1
ATOM 629 N N . MET A 1 77 ? -7.457 -21.953 -3.59 1 98.5 77 MET A N 1
ATOM 630 C CA . MET A 1 77 ? -7.453 -22.078 -5.043 1 98.5 77 MET A CA 1
ATOM 631 C C . MET A 1 77 ? -8.719 -22.781 -5.531 1 98.5 77 MET A C 1
ATOM 633 O O . MET A 1 77 ? -9.234 -22.453 -6.602 1 98.5 77 MET A O 1
ATOM 637 N N . THR A 1 78 ? -9.18 -23.719 -4.75 1 98.12 78 THR A N 1
ATOM 638 C CA . THR A 1 78 ? -10.398 -24.438 -5.137 1 98.12 78 THR A CA 1
ATOM 639 C C . THR A 1 78 ? -11.57 -23.469 -5.258 1 98.12 78 THR A C 1
ATOM 641 O O . THR A 1 78 ? -12.406 -23.609 -6.156 1 98.12 78 THR A O 1
ATOM 644 N N . ARG A 1 79 ? -11.625 -22.5 -4.445 1 97.44 79 ARG A N 1
ATOM 645 C CA . ARG A 1 79 ? -12.695 -21.516 -4.469 1 97.44 79 ARG A CA 1
ATOM 646 C C . ARG A 1 79 ? -12.609 -20.641 -5.719 1 97.44 79 ARG A C 1
ATOM 648 O O . ARG A 1 79 ? -13.594 -20.016 -6.121 1 97.44 79 ARG A O 1
ATOM 655 N N . GLY A 1 80 ? -11.453 -20.625 -6.328 1 97.69 80 GLY A N 1
ATOM 656 C CA . GLY A 1 80 ? -11.227 -19.75 -7.473 1 97.69 80 GLY A CA 1
ATOM 657 C C . GLY A 1 80 ? -11.406 -20.469 -8.805 1 97.69 80 GLY A C 1
ATOM 658 O O . GLY A 1 80 ? -11.156 -19.875 -9.859 1 97.69 80 GLY A O 1
ATOM 659 N N . VAL A 1 81 ? -11.828 -21.688 -8.703 1 98.12 81 VAL A N 1
ATOM 660 C CA . VAL A 1 81 ? -11.992 -22.484 -9.914 1 98.12 81 VAL A CA 1
ATOM 661 C C . VAL A 1 81 ? -13.344 -22.172 -10.555 1 98.12 81 VAL A C 1
ATOM 663 O O . VAL A 1 81 ? -14.375 -22.172 -9.867 1 98.12 81 VAL A O 1
ATOM 666 N N . GLU A 1 82 ? -13.25 -21.781 -11.734 1 96.06 82 GLU A N 1
ATOM 667 C CA . GLU A 1 82 ? -14.414 -21.656 -12.602 1 96.06 82 GLU A CA 1
ATOM 668 C C . GLU A 1 82 ? -14.219 -22.453 -13.891 1 96.06 82 GLU A C 1
ATOM 670 O O . GLU A 1 82 ? -13.164 -23.047 -14.109 1 96.06 82 GLU A O 1
ATOM 675 N N . LYS A 1 83 ? -15.305 -22.5 -14.672 1 94.44 83 LYS A N 1
ATOM 676 C CA . LYS A 1 83 ? -15.188 -23.203 -15.945 1 94.44 83 LYS A CA 1
ATOM 677 C C . LYS A 1 83 ? -14.102 -22.578 -16.812 1 94.44 83 LYS A C 1
ATOM 679 O O . LYS A 1 83 ? -14.211 -21.422 -17.219 1 94.44 83 LYS A O 1
ATOM 684 N N . GLY A 1 84 ? -13.094 -23.25 -17 1 95.31 84 GLY A N 1
ATOM 685 C CA . GLY A 1 84 ? -12.039 -22.875 -17.922 1 95.31 84 GLY A CA 1
ATOM 686 C C . GLY A 1 84 ? -11.008 -21.953 -17.297 1 95.31 84 GLY A C 1
ATOM 687 O O . GLY A 1 84 ? -10.094 -21.484 -17.984 1 95.31 84 GLY A O 1
ATOM 688 N N . PHE A 1 85 ? -11.234 -21.594 -15.961 1 97.19 85 PHE A N 1
ATOM 689 C CA . PHE A 1 85 ? -10.297 -20.641 -15.367 1 97.19 85 PHE A CA 1
ATOM 690 C C . PHE A 1 85 ? -10.055 -20.969 -13.898 1 97.19 85 PHE A C 1
ATOM 692 O O . PHE A 1 85 ? -10.883 -21.609 -13.25 1 97.19 85 PHE A O 1
ATOM 699 N N . LEU A 1 86 ? -8.93 -20.625 -13.445 1 98.5 86 LEU A N 1
ATOM 700 C CA . LEU A 1 86 ? -8.562 -20.547 -12.031 1 98.5 86 LEU A CA 1
ATOM 701 C C . LEU A 1 86 ? -8.07 -19.141 -11.688 1 98.5 86 LEU A C 1
ATOM 703 O O . LEU A 1 86 ? -7.184 -18.609 -12.359 1 98.5 86 LEU A O 1
ATOM 707 N N . VAL A 1 87 ? -8.711 -18.5 -10.727 1 98.62 87 VAL A N 1
ATOM 708 C CA . VAL A 1 87 ? -8.289 -17.172 -10.289 1 98.62 87 VAL A CA 1
ATOM 709 C C . VAL A 1 87 ? -7.969 -17.203 -8.797 1 98.62 87 VAL A C 1
ATOM 711 O O . VAL A 1 87 ? -8.742 -17.734 -7.996 1 98.62 87 VAL A O 1
ATOM 714 N N . PHE A 1 88 ? -6.867 -16.672 -8.398 1 98.44 88 PHE A N 1
ATOM 715 C CA . PHE A 1 88 ? -6.523 -16.531 -6.984 1 98.44 88 PHE A CA 1
ATOM 716 C C . PHE A 1 88 ? -5.586 -15.336 -6.781 1 98.44 88 PHE A C 1
ATOM 718 O O . PHE A 1 88 ? -5.051 -14.797 -7.746 1 98.44 88 PHE A O 1
ATOM 725 N N . LYS A 1 89 ? -5.465 -14.945 -5.535 1 98.31 89 LYS A N 1
ATOM 726 C CA . LYS A 1 89 ? -4.707 -13.742 -5.207 1 98.31 89 LYS A CA 1
ATOM 727 C C . LYS A 1 89 ? -3.699 -14.016 -4.094 1 98.31 89 LYS A C 1
ATOM 729 O O . LYS A 1 89 ? -3.99 -14.758 -3.15 1 98.31 89 LYS A O 1
ATOM 734 N N . LEU A 1 90 ? -2.547 -13.375 -4.219 1 98.44 90 LEU A N 1
ATOM 735 C CA . LEU A 1 90 ? -1.488 -13.484 -3.221 1 98.44 90 LEU A CA 1
ATOM 736 C C . LEU A 1 90 ? -1.138 -12.117 -2.648 1 98.44 90 LEU A C 1
ATOM 738 O O . LEU A 1 90 ? -1.325 -11.094 -3.311 1 98.44 90 LEU A O 1
ATOM 742 N N . ASN A 1 91 ? -0.647 -12.141 -1.455 1 96.69 91 ASN A N 1
ATOM 743 C CA . ASN A 1 91 ? -0.145 -10.938 -0.803 1 96.69 91 ASN A CA 1
ATOM 744 C C . ASN A 1 91 ? 1.181 -10.484 -1.406 1 96.69 91 ASN A C 1
ATOM 746 O O . ASN A 1 91 ? 2.182 -11.195 -1.325 1 96.69 91 ASN A O 1
ATOM 750 N N . LYS A 1 92 ? 1.167 -9.359 -1.911 1 97 92 LYS A N 1
ATOM 751 C CA . LYS A 1 92 ? 2.303 -8.789 -2.631 1 97 92 LYS A CA 1
ATOM 752 C C . LYS A 1 92 ? 3.494 -8.578 -1.7 1 97 92 LYS A C 1
ATOM 754 O O . LYS A 1 92 ? 4.641 -8.82 -2.084 1 97 92 LYS A O 1
ATOM 759 N N . GLN A 1 93 ? 3.299 -8.117 -0.474 1 95.94 93 GLN A N 1
ATOM 760 C CA . GLN A 1 93 ? 4.352 -7.844 0.499 1 95.94 93 GLN A CA 1
ATOM 761 C C . GLN A 1 93 ? 5.039 -9.133 0.936 1 95.94 93 GLN A C 1
ATOM 763 O O . GLN A 1 93 ? 6.266 -9.172 1.086 1 95.94 93 GLN A O 1
ATOM 768 N N . VAL A 1 94 ? 4.273 -10.156 1.087 1 96.62 94 VAL A N 1
ATOM 769 C CA . VAL A 1 94 ? 4.801 -11.453 1.505 1 96.62 94 VAL A CA 1
ATOM 770 C C . VAL A 1 94 ? 5.582 -12.086 0.357 1 96.62 94 VAL A C 1
ATOM 772 O O . VAL A 1 94 ? 6.645 -12.672 0.571 1 96.62 94 VAL A O 1
ATOM 775 N N . ALA A 1 95 ? 5.074 -11.938 -0.901 1 98.25 95 ALA A N 1
ATOM 776 C CA . ALA A 1 95 ? 5.758 -12.469 -2.078 1 98.25 95 ALA A CA 1
ATOM 777 C C . ALA A 1 95 ? 7.145 -11.852 -2.23 1 98.25 95 ALA A C 1
ATOM 779 O O . ALA A 1 95 ? 8.094 -12.531 -2.625 1 98.25 95 ALA A O 1
ATOM 780 N N . LEU A 1 96 ? 7.258 -10.586 -1.931 1 97.69 96 LEU A N 1
ATOM 781 C CA . LEU A 1 96 ? 8.531 -9.898 -2.086 1 97.69 96 LEU A CA 1
ATOM 782 C C . LEU A 1 96 ? 9.602 -10.516 -1.188 1 97.69 96 LEU A C 1
ATOM 784 O O . LEU A 1 96 ? 10.781 -10.547 -1.546 1 97.69 96 LEU A O 1
ATOM 788 N N . VAL A 1 97 ? 9.18 -11.008 -0.064 1 96.19 97 VAL A N 1
ATOM 789 C CA . VAL A 1 97 ? 10.18 -11.562 0.843 1 96.19 97 VAL A CA 1
ATOM 790 C C . VAL A 1 97 ? 10.289 -13.07 0.623 1 96.19 97 VAL A C 1
ATOM 792 O O . VAL A 1 97 ? 10.883 -13.781 1.439 1 96.19 97 VAL A O 1
ATOM 795 N N . GLY A 1 98 ? 9.656 -13.656 -0.4 1 97.38 98 GLY A N 1
ATOM 796 C CA . GLY A 1 98 ? 9.914 -15.008 -0.854 1 97.38 98 GLY A CA 1
ATOM 797 C C . GLY A 1 98 ? 9 -16.031 -0.216 1 97.38 98 GLY A C 1
ATOM 798 O O . GLY A 1 98 ? 9.383 -17.188 -0.034 1 97.38 98 GLY A O 1
ATOM 799 N N . HIS A 1 99 ? 7.832 -15.562 0.239 1 98.31 99 HIS A N 1
ATOM 800 C CA . HIS A 1 99 ? 6.836 -16.469 0.804 1 98.31 99 HIS A CA 1
ATOM 801 C C . HIS A 1 99 ? 5.473 -16.25 0.16 1 98.31 99 HIS A C 1
ATOM 803 O O . HIS A 1 99 ? 5.297 -15.336 -0.645 1 98.31 99 HIS A O 1
ATOM 809 N N . VAL A 1 100 ? 4.57 -17.188 0.477 1 98.62 100 VAL A N 1
ATOM 810 C CA . VAL A 1 100 ? 3.254 -17.125 -0.15 1 98.62 100 VAL A CA 1
ATOM 811 C C . VAL A 1 100 ? 2.184 -16.922 0.917 1 98.62 100 VAL A C 1
ATOM 813 O O . VAL A 1 100 ? 2.221 -17.547 1.978 1 98.62 100 VAL A O 1
ATOM 816 N N . SER A 1 101 ? 1.325 -16.031 0.696 1 97.56 101 SER A N 1
ATOM 817 C CA . SER A 1 101 ? 0.13 -15.805 1.502 1 97.56 101 SER A CA 1
ATOM 818 C C . SER A 1 101 ? -1.069 -15.453 0.625 1 97.56 101 SER A C 1
ATOM 820 O O . SER A 1 101 ? -1.013 -14.516 -0.167 1 97.56 101 SER A O 1
ATOM 822 N N . PHE A 1 102 ? -2.121 -16.172 0.776 1 97.88 102 PHE A N 1
ATOM 823 C CA . PHE A 1 102 ? -3.303 -15.984 -0.055 1 97.88 102 PHE A CA 1
ATOM 824 C C . PHE A 1 102 ? -4.176 -14.859 0.497 1 97.88 102 PHE A C 1
ATOM 826 O O . PHE A 1 102 ? -4.211 -14.633 1.708 1 97.88 102 PHE A O 1
ATOM 833 N N . VAL A 1 103 ? -4.797 -14.188 -0.421 1 94.88 103 VAL A N 1
ATOM 834 C CA . VAL A 1 103 ? -5.699 -13.086 -0.125 1 94.88 103 VAL A CA 1
ATOM 835 C C . VAL A 1 103 ? -7.105 -13.422 -0.615 1 94.88 103 VAL A C 1
ATOM 837 O O . VAL A 1 103 ? -7.305 -13.719 -1.796 1 94.88 103 VAL A O 1
ATOM 840 N N . ASP A 1 104 ? -8.055 -13.344 0.245 1 90 104 ASP A N 1
ATOM 841 C CA . ASP A 1 104 ? -9.43 -13.617 -0.159 1 90 104 ASP A CA 1
ATOM 842 C C . ASP A 1 104 ? -10.148 -12.328 -0.558 1 90 104 ASP A C 1
ATOM 844 O O . ASP A 1 104 ? -10.836 -12.289 -1.579 1 90 104 ASP A O 1
ATOM 848 N N . MET A 1 105 ? -9.953 -11.375 0.335 1 83.94 105 MET A N 1
ATOM 849 C CA . MET A 1 105 ? -10.555 -10.07 0.088 1 83.94 105 MET A CA 1
ATOM 850 C C . MET A 1 105 ? -9.492 -9 -0.115 1 83.94 105 MET A C 1
ATOM 852 O O . MET A 1 105 ? -8.484 -8.969 0.602 1 83.94 105 MET A O 1
ATOM 856 N N . ASP A 1 106 ? -9.727 -8.18 -1.027 1 77.88 106 ASP A N 1
ATOM 857 C CA . ASP A 1 106 ? -8.75 -7.145 -1.351 1 77.88 106 ASP A CA 1
ATOM 858 C C . ASP A 1 106 ? -8.414 -6.297 -0.124 1 77.88 106 ASP A C 1
ATOM 860 O O . ASP A 1 106 ? -7.312 -5.762 -0.009 1 77.88 106 ASP A O 1
ATOM 864 N N . SER A 1 107 ? -9.336 -6.223 0.789 1 75.81 107 SER A N 1
ATOM 865 C CA . SER A 1 107 ? -9.141 -5.461 2.018 1 75.81 107 SER A CA 1
ATOM 866 C C . SER A 1 107 ? -8.031 -6.066 2.875 1 75.81 107 SER A C 1
ATOM 868 O O . SER A 1 107 ? -7.449 -5.383 3.717 1 75.81 107 SER A O 1
ATOM 870 N N . GLU A 1 108 ? -7.75 -7.301 2.496 1 75.44 108 GLU A N 1
ATOM 871 C CA . GLU A 1 108 ? -6.703 -7.996 3.244 1 75.44 108 GLU A CA 1
ATOM 872 C C . GLU A 1 108 ? -5.32 -7.668 2.693 1 75.44 108 GLU A C 1
ATOM 874 O O . GLU A 1 108 ? -4.309 -7.957 3.334 1 75.44 108 GLU A O 1
ATOM 879 N N . ALA A 1 109 ? -5.328 -7.141 1.575 1 80.19 109 ALA A N 1
ATOM 880 C CA . ALA A 1 109 ? -4.094 -6.723 0.91 1 80.19 109 ALA A CA 1
ATOM 881 C C . ALA A 1 109 ? -4.117 -5.227 0.605 1 80.19 109 ALA A C 1
ATOM 883 O O . ALA A 1 109 ? -4.426 -4.82 -0.517 1 80.19 109 ALA A O 1
ATOM 884 N N . PRO A 1 110 ? -3.719 -4.5 1.556 1 73.31 110 PRO A N 1
ATOM 885 C CA . PRO A 1 110 ? -3.896 -3.051 1.438 1 73.31 110 PRO A CA 1
ATOM 886 C C . PRO A 1 110 ? -3.197 -2.469 0.21 1 73.31 110 PRO A C 1
ATOM 888 O O . PRO A 1 110 ? -3.666 -1.48 -0.361 1 73.31 110 PRO A O 1
ATOM 891 N N . MET A 1 111 ? -2.146 -3.129 -0.217 1 80.81 111 MET A N 1
ATOM 892 C CA . MET A 1 111 ? -1.434 -2.596 -1.375 1 80.81 111 MET A CA 1
ATOM 893 C C . MET A 1 111 ? -1.874 -3.297 -2.654 1 80.81 111 MET A C 1
ATOM 895 O O . MET A 1 111 ? -1.232 -3.154 -3.697 1 80.81 111 MET A O 1
ATOM 899 N N . GLY A 1 112 ? -3.004 -3.988 -2.561 1 90.06 112 GLY A N 1
ATOM 900 C CA . GLY A 1 112 ? -3.428 -4.781 -3.705 1 90.06 112 GLY A CA 1
ATOM 901 C C . GLY A 1 112 ? -2.707 -6.109 -3.809 1 90.06 112 GLY A C 1
ATOM 902 O O . GLY A 1 112 ? -1.526 -6.211 -3.467 1 90.06 112 GLY A O 1
ATOM 903 N N . PRO A 1 113 ? -3.363 -7.023 -4.234 1 96.12 113 PRO A N 1
ATOM 904 C CA . PRO A 1 113 ? -2.795 -8.367 -4.352 1 96.12 113 PRO A CA 1
ATOM 905 C C . PRO A 1 113 ? -2.086 -8.594 -5.684 1 96.12 113 PRO A C 1
ATOM 907 O O . PRO A 1 113 ? -2.127 -7.734 -6.566 1 96.12 113 PRO A O 1
ATOM 910 N N . ILE A 1 114 ? -1.284 -9.609 -5.727 1 98.56 114 ILE A N 1
ATOM 911 C CA . ILE A 1 114 ? -0.909 -10.219 -6.996 1 98.56 114 ILE A CA 1
ATOM 912 C C . ILE A 1 114 ? -2.014 -11.164 -7.457 1 98.56 114 ILE A C 1
ATOM 914 O O . ILE A 1 114 ? -2.305 -12.164 -6.789 1 98.56 114 ILE A O 1
ATOM 918 N N . THR A 1 115 ? -2.633 -10.883 -8.562 1 98.5 115 THR A N 1
ATOM 919 C CA . THR A 1 115 ? -3.75 -11.68 -9.055 1 98.5 115 THR A CA 1
ATOM 920 C C . THR A 1 115 ? -3.291 -12.641 -10.148 1 98.5 115 THR A C 1
ATOM 922 O O . THR A 1 115 ? -2.654 -12.227 -11.117 1 98.5 115 THR A O 1
ATOM 925 N N . PHE A 1 116 ? -3.578 -13.883 -9.961 1 98.88 116 PHE A N 1
ATOM 926 C CA . PHE A 1 116 ? -3.322 -14.906 -10.969 1 98.88 116 PHE A CA 1
ATOM 927 C C . PHE A 1 116 ? -4.602 -15.266 -11.711 1 98.88 116 PHE A C 1
ATOM 929 O O . PHE A 1 116 ? -5.641 -15.5 -11.094 1 98.88 116 PHE A O 1
ATOM 936 N N . ILE A 1 117 ? -4.52 -15.266 -12.969 1 98.81 117 ILE A N 1
ATOM 937 C CA . ILE A 1 117 ? -5.57 -15.773 -13.844 1 98.81 117 ILE A CA 1
ATOM 938 C C . ILE A 1 117 ? -5.016 -16.891 -14.734 1 98.81 117 ILE A C 1
ATOM 940 O O . ILE A 1 117 ? -4.219 -16.625 -15.641 1 98.81 117 ILE A O 1
ATOM 944 N N . VAL A 1 118 ? -5.418 -18.125 -14.492 1 98.62 118 VAL A N 1
ATOM 945 C CA . VAL A 1 118 ? -4.953 -19.281 -15.25 1 98.62 118 VAL A CA 1
ATOM 946 C C . VAL A 1 118 ? -6.066 -19.781 -16.172 1 98.62 118 VAL A C 1
ATOM 948 O O . VAL A 1 118 ? -7.109 -20.234 -15.688 1 98.62 118 VAL A O 1
ATOM 951 N N . GLU A 1 119 ? -5.836 -19.656 -17.391 1 97.81 119 GLU A N 1
ATOM 952 C CA . GLU A 1 119 ? -6.77 -20.188 -18.375 1 97.81 119 GLU A CA 1
ATOM 953 C C . GLU A 1 119 ? -6.371 -21.594 -18.812 1 97.81 119 GLU A C 1
ATOM 955 O O . GLU A 1 119 ? -5.305 -21.781 -19.406 1 97.81 119 GLU A O 1
ATOM 960 N N . TRP A 1 120 ? -7.184 -22.516 -18.5 1 95.19 120 TRP A N 1
ATOM 961 C CA . TRP A 1 120 ? -6.98 -23.922 -18.812 1 95.19 120 TRP A CA 1
ATOM 962 C C . TRP A 1 120 ? -8.305 -24.672 -18.828 1 95.19 120 TRP A C 1
ATOM 964 O O . TRP A 1 120 ? -9.227 -24.344 -18.078 1 95.19 120 TRP A O 1
ATOM 974 N N . ASP A 1 121 ? -8.43 -25.672 -19.672 1 93.75 121 ASP A N 1
ATOM 975 C CA . ASP A 1 121 ? -9.672 -26.422 -19.828 1 93.75 121 ASP A CA 1
ATOM 976 C C . ASP A 1 121 ? -10.039 -27.156 -18.547 1 93.75 121 ASP A C 1
ATOM 978 O O . ASP A 1 121 ? -11.219 -27.312 -18.219 1 93.75 121 ASP A O 1
ATOM 982 N N . LYS A 1 122 ? -9.086 -27.625 -17.844 1 94.94 122 LYS A N 1
ATOM 983 C CA . LYS A 1 122 ? -9.297 -28.375 -16.609 1 94.94 122 LYS A CA 1
ATOM 984 C C . LYS A 1 122 ? -8.562 -27.719 -15.438 1 94.94 122 LYS A C 1
ATOM 986 O O . LYS A 1 122 ? -7.594 -28.266 -14.914 1 94.94 122 LYS A O 1
ATOM 991 N N . PRO A 1 123 ? -9.086 -26.609 -15.008 1 97.19 123 PRO A N 1
ATOM 992 C CA . PRO A 1 123 ? -8.367 -25.859 -13.984 1 97.19 123 PRO A CA 1
ATOM 993 C C . PRO A 1 123 ? -8.18 -26.641 -12.688 1 97.19 123 PRO A C 1
ATOM 995 O O . PRO A 1 123 ? -7.234 -26.391 -11.938 1 97.19 123 PRO A O 1
ATOM 998 N N . GLU A 1 124 ? -9.047 -27.609 -12.375 1 97.19 124 GLU A N 1
ATOM 999 C CA . GLU A 1 124 ? -8.922 -28.438 -11.18 1 97.19 124 GLU A CA 1
ATOM 1000 C C . GLU A 1 124 ? -7.602 -29.219 -11.188 1 97.19 124 GLU A C 1
ATOM 1002 O O . GLU A 1 124 ? -7.043 -29.5 -10.125 1 97.19 124 GLU A O 1
ATOM 1007 N N . GLU A 1 125 ? -7.152 -29.531 -12.367 1 97 125 GLU A N 1
ATOM 1008 C CA . GLU A 1 125 ? -5.891 -30.266 -12.469 1 97 125 GLU A CA 1
ATOM 1009 C C . GLU A 1 125 ? -4.711 -29.391 -12.078 1 97 125 GLU A C 1
ATOM 1011 O O . GLU A 1 125 ? -3.684 -29.891 -11.609 1 97 125 GLU A O 1
ATOM 1016 N N . VAL A 1 126 ? -4.844 -28.109 -12.359 1 98.06 126 VAL A N 1
ATOM 1017 C CA . VAL A 1 126 ? -3.807 -27.172 -11.945 1 98.06 126 VAL A CA 1
ATOM 1018 C C . VAL A 1 126 ? -3.738 -27.125 -10.414 1 98.06 126 VAL A C 1
ATOM 1020 O O . VAL A 1 126 ? -2.65 -27.156 -9.836 1 98.06 126 VAL A O 1
ATOM 1023 N N . VAL A 1 127 ? -4.895 -27.094 -9.773 1 98.5 127 VAL A N 1
ATOM 1024 C CA . VAL A 1 127 ? -4.957 -27.109 -8.312 1 98.5 127 VAL A CA 1
ATOM 1025 C C . VAL A 1 127 ? -4.34 -28.391 -7.773 1 98.5 127 VAL A C 1
ATOM 1027 O O . VAL A 1 127 ? -3.549 -28.359 -6.828 1 98.5 127 VAL A O 1
ATOM 1030 N N . ASP A 1 128 ? -4.676 -29.484 -8.398 1 98 128 ASP A N 1
ATOM 1031 C CA . ASP A 1 128 ? -4.156 -30.766 -7.961 1 98 128 ASP A CA 1
ATOM 1032 C C . ASP A 1 128 ? -2.633 -30.812 -8.055 1 98 128 ASP A C 1
ATOM 1034 O O . ASP A 1 128 ? -1.971 -31.453 -7.242 1 98 128 ASP A O 1
ATOM 1038 N N . TRP A 1 129 ? -2.162 -30.172 -9.016 1 98.31 129 TRP A N 1
ATOM 1039 C CA . TRP A 1 129 ? -0.716 -30.141 -9.211 1 98.31 129 TRP A CA 1
ATOM 1040 C C . TRP A 1 129 ? -0.061 -29.172 -8.227 1 98.31 129 TRP A C 1
ATOM 1042 O O . TRP A 1 129 ? 0.911 -29.531 -7.555 1 98.31 129 TRP A O 1
ATOM 1052 N N . LEU A 1 130 ? -0.544 -27.984 -8.094 1 98.56 130 LEU A N 1
ATOM 1053 C CA . LEU A 1 130 ? 0.049 -26.953 -7.25 1 98.56 130 LEU A CA 1
ATOM 1054 C C . LEU A 1 130 ? -0.133 -27.281 -5.773 1 98.56 130 LEU A C 1
ATOM 1056 O O . LEU A 1 130 ? 0.788 -27.094 -4.973 1 98.56 130 LEU A O 1
ATOM 1060 N N . ALA A 1 131 ? -1.323 -27.781 -5.434 1 98.56 131 ALA A N 1
ATOM 1061 C CA . ALA A 1 131 ? -1.696 -27.984 -4.035 1 98.56 131 ALA A CA 1
ATOM 1062 C C . ALA A 1 131 ? -2.498 -29.266 -3.857 1 98.56 131 ALA A C 1
ATOM 1064 O O . ALA A 1 131 ? -3.695 -29.219 -3.566 1 98.56 131 ALA A O 1
ATOM 1065 N N . PRO A 1 132 ? -1.919 -30.344 -3.945 1 98.19 132 PRO A N 1
ATOM 1066 C CA . PRO A 1 132 ? -2.623 -31.609 -3.738 1 98.19 132 PRO A CA 1
ATOM 1067 C C . PRO A 1 132 ? -3.178 -31.75 -2.322 1 98.19 132 PRO A C 1
ATOM 1069 O O . PRO A 1 132 ? -2.746 -31.031 -1.412 1 98.19 132 PRO A O 1
ATOM 1072 N N . PRO A 1 133 ? -4.234 -32.594 -2.145 1 97.38 133 PRO A N 1
ATOM 1073 C CA . PRO A 1 133 ? -4.672 -32.906 -0.776 1 97.38 133 PRO A CA 1
ATOM 1074 C C . PRO A 1 133 ? -3.553 -33.469 0.093 1 97.38 133 PRO A C 1
ATOM 1076 O O . PRO A 1 133 ? -2.654 -34.125 -0.415 1 97.38 133 PRO A O 1
ATOM 1079 N N . THR A 1 134 ? -3.682 -33.062 1.288 1 96.81 134 THR A N 1
ATOM 1080 C CA . THR A 1 134 ? -2.633 -33.5 2.201 1 96.81 134 THR A CA 1
ATOM 1081 C C . THR A 1 134 ? -3.229 -34.312 3.361 1 96.81 134 THR A C 1
ATOM 1083 O O . THR A 1 134 ? -4.43 -34.219 3.623 1 96.81 134 THR A O 1
ATOM 1086 N N . ARG A 1 135 ? -2.441 -35.125 3.945 1 94.56 135 ARG A N 1
ATOM 1087 C CA . ARG A 1 135 ? -2.65 -35.75 5.242 1 94.56 135 ARG A CA 1
ATOM 1088 C C . ARG A 1 135 ? -1.511 -35.438 6.203 1 94.56 135 ARG A C 1
ATOM 1090 O O . ARG A 1 135 ? -0.348 -35.719 5.914 1 94.56 135 ARG A O 1
ATOM 1097 N N . MET A 1 136 ? -1.872 -34.781 7.281 1 92.25 136 MET A N 1
ATOM 1098 C CA . MET A 1 136 ? -0.889 -34.344 8.266 1 92.25 136 MET A CA 1
ATOM 1099 C C . MET A 1 136 ? 0.18 -33.469 7.602 1 92.25 136 MET A C 1
ATOM 1101 O O . MET A 1 136 ? 1.374 -33.688 7.828 1 92.25 136 MET A O 1
ATOM 1105 N N . GLY A 1 137 ? -0.211 -32.688 6.574 1 87.44 137 GLY A N 1
ATOM 1106 C CA . GLY A 1 137 ? 0.649 -31.703 5.938 1 87.44 137 GLY A CA 1
ATOM 1107 C C . GLY A 1 137 ? 1.438 -32.25 4.77 1 87.44 137 GLY A C 1
ATOM 1108 O O . GLY A 1 137 ? 2.176 -31.531 4.102 1 87.44 137 GLY A O 1
ATOM 1109 N N . ARG A 1 138 ? 1.21 -33.594 4.527 1 92.12 138 ARG A N 1
ATOM 1110 C CA . ARG A 1 138 ? 1.932 -34.219 3.426 1 92.12 138 ARG A CA 1
ATOM 1111 C C . ARG A 1 138 ? 0.987 -34.562 2.281 1 92.12 138 ARG A C 1
ATOM 1113 O O . ARG A 1 138 ? -0.134 -35.031 2.514 1 92.12 138 ARG A O 1
ATOM 1120 N N . PRO A 1 139 ? 1.583 -34.375 1.028 1 94.5 139 PRO A N 1
ATOM 1121 C CA . PRO A 1 139 ? 0.706 -34.719 -0.092 1 94.5 139 PRO A CA 1
ATOM 1122 C C . PRO A 1 139 ? 0.318 -36.188 -0.1 1 94.5 139 PRO A C 1
ATOM 1124 O O . PRO A 1 139 ? 1.174 -37.062 0.086 1 94.5 139 PRO A O 1
ATOM 1127 N N . ILE A 1 140 ? -0.976 -36.406 -0.277 1 95.56 140 ILE A N 1
ATOM 1128 C CA . ILE A 1 140 ? -1.461 -37.781 -0.438 1 95.56 140 ILE A CA 1
ATOM 1129 C C . ILE A 1 140 ? -0.978 -38.344 -1.771 1 95.56 140 ILE A C 1
ATOM 1131 O O . ILE A 1 140 ? -0.681 -39.531 -1.875 1 95.56 140 ILE A O 1
ATOM 1135 N N . TYR A 1 141 ? -0.891 -37.531 -2.713 1 92.38 141 TYR A N 1
ATOM 1136 C CA . TYR A 1 141 ? -0.34 -37.844 -4.031 1 92.38 141 TYR A CA 1
ATOM 1137 C C . TYR A 1 141 ? 0.323 -36.594 -4.629 1 92.38 141 TYR A C 1
ATOM 1139 O O . TYR A 1 141 ? 0.124 -35.5 -4.141 1 92.38 141 TYR A O 1
ATOM 1147 N N . GLU A 1 142 ? 1.193 -36.906 -5.629 1 93.25 142 GLU A N 1
ATOM 1148 C CA . GLU A 1 142 ? 1.766 -35.844 -6.449 1 93.25 142 GLU A CA 1
ATOM 1149 C C . GLU A 1 142 ? 1.525 -36.094 -7.938 1 93.25 142 GLU A C 1
ATOM 1151 O O . GLU A 1 142 ? 1.936 -37.125 -8.469 1 93.25 142 GLU A O 1
ATOM 1156 N N . LYS A 1 143 ? 0.792 -35.188 -8.492 1 94.12 143 LYS A N 1
ATOM 1157 C CA . LYS A 1 143 ? 0.56 -35.281 -9.93 1 94.12 143 LYS A CA 1
ATOM 1158 C C . LYS A 1 143 ? 1.577 -34.469 -10.719 1 94.12 143 LYS A C 1
ATOM 1160 O O . LYS A 1 143 ? 2.043 -33.438 -10.242 1 94.12 143 LYS A O 1
ATOM 1165 N N . PRO A 1 144 ? 1.903 -35 -11.922 1 95.5 144 PRO A N 1
ATOM 1166 C CA . PRO A 1 144 ? 2.744 -34.156 -12.773 1 95.5 144 PRO A CA 1
ATOM 1167 C C . PRO A 1 144 ? 2.02 -32.906 -13.266 1 95.5 144 PRO A C 1
ATOM 1169 O O . PRO A 1 144 ? 0.793 -32.812 -13.156 1 95.5 144 PRO A O 1
ATOM 1172 N N . ARG A 1 145 ? 2.818 -31.938 -13.695 1 96.56 145 ARG A N 1
ATOM 1173 C CA . ARG A 1 145 ? 2.225 -30.75 -14.289 1 96.56 145 ARG A CA 1
ATOM 1174 C C . ARG A 1 145 ? 1.283 -31.125 -15.43 1 96.56 145 ARG A C 1
ATOM 1176 O O . ARG A 1 145 ? 1.652 -31.891 -16.328 1 96.56 145 ARG A O 1
ATOM 1183 N N . PRO A 1 146 ? 0.139 -30.547 -15.43 1 94.31 146 PRO A N 1
ATOM 1184 C CA . PRO A 1 146 ? -0.913 -31 -16.344 1 94.31 146 PRO A CA 1
ATOM 1185 C C . PRO A 1 146 ? -0.519 -30.859 -17.812 1 94.31 146 PRO A C 1
ATOM 1187 O O . PRO A 1 146 ? -0.977 -31.625 -18.656 1 94.31 146 PRO A O 1
ATOM 1190 N N . ASP A 1 147 ? 0.207 -29.859 -18.109 1 92.06 147 ASP A N 1
ATOM 1191 C CA . ASP A 1 147 ? 0.5 -29.625 -19.531 1 92.06 147 ASP A CA 1
ATOM 1192 C C . ASP A 1 147 ? 1.832 -30.25 -19.922 1 92.06 147 ASP A C 1
ATOM 1194 O O . ASP A 1 147 ? 2.328 -30.016 -21.031 1 92.06 147 ASP A O 1
ATOM 1198 N N . ALA A 1 148 ? 2.529 -30.891 -19.031 1 84.94 148 ALA A N 1
ATOM 1199 C CA . ALA A 1 148 ? 3.818 -31.516 -19.312 1 84.94 148 ALA A CA 1
ATOM 1200 C C . ALA A 1 148 ? 3.641 -32.75 -20.172 1 84.94 148 ALA A C 1
ATOM 1202 O O . ALA A 1 148 ? 4.578 -33.188 -20.844 1 84.94 148 ALA A O 1
ATOM 1203 N N . SER A 1 149 ? 2.441 -33.344 -20.578 1 62.06 149 SER A N 1
ATOM 1204 C CA . SER A 1 149 ? 2.385 -34.531 -21.406 1 62.06 149 SER A CA 1
ATOM 1205 C C . SER A 1 149 ? 2.713 -34.219 -22.859 1 62.06 149 SER A C 1
ATOM 1207 O O . SER A 1 149 ? 2.473 -33.125 -23.328 1 62.06 149 SER A O 1
ATOM 1209 N N . MET B 1 1 ? 1.971 28.328 34.656 1 35.62 1 MET B N 1
ATOM 1210 C CA . MET B 1 1 ? 1.566 27.109 33.938 1 35.62 1 MET B CA 1
ATOM 1211 C C . MET B 1 1 ? 2.309 26.953 32.625 1 35.62 1 MET B C 1
ATOM 1213 O O . MET B 1 1 ? 2.242 27.844 31.766 1 35.62 1 MET B O 1
ATOM 1217 N N . GLY B 1 2 ? 3.436 26.531 32.5 1 44.19 2 GLY B N 1
ATOM 1218 C CA . GLY B 1 2 ? 4.422 26.781 31.469 1 44.19 2 GLY B CA 1
ATOM 1219 C C . GLY B 1 2 ? 3.855 26.656 30.078 1 44.19 2 GLY B C 1
ATOM 1220 O O . GLY B 1 2 ? 2.898 25.906 29.844 1 44.19 2 GLY B O 1
ATOM 1221 N N . ALA B 1 3 ? 3.857 27.641 29.281 1 52.91 3 ALA B N 1
ATOM 1222 C CA . ALA B 1 3 ? 3.248 27.75 27.953 1 52.91 3 ALA B CA 1
ATOM 1223 C C . ALA B 1 3 ? 3.387 26.453 27.172 1 52.91 3 ALA B C 1
ATOM 1225 O O . ALA B 1 3 ? 4.496 25.953 26.984 1 52.91 3 ALA B O 1
ATOM 1226 N N . ASN B 1 4 ? 2.463 25.5 27.172 1 75 4 ASN B N 1
ATOM 1227 C CA . ASN B 1 4 ? 2.518 24.172 26.578 1 75 4 ASN B CA 1
ATOM 1228 C C . ASN B 1 4 ? 2.854 24.219 25.094 1 75 4 ASN B C 1
ATOM 1230 O O . ASN B 1 4 ? 2.164 24.891 24.312 1 75 4 ASN B O 1
ATOM 1234 N N . VAL B 1 5 ? 4.148 24.203 24.797 1 87 5 VAL B N 1
ATOM 1235 C CA . VAL B 1 5 ? 4.684 24.156 23.438 1 87 5 VAL B CA 1
ATOM 1236 C C . VAL B 1 5 ? 4.047 23 22.672 1 87 5 VAL B C 1
ATOM 1238 O O . VAL B 1 5 ? 4 21.875 23.156 1 87 5 VAL B O 1
ATOM 1241 N N . PRO B 1 6 ? 3.42 23.391 21.547 1 95.5 6 PRO B N 1
ATOM 1242 C CA . PRO B 1 6 ? 2.814 22.312 20.766 1 95.5 6 PRO B CA 1
ATOM 1243 C C . PRO B 1 6 ? 3.84 21.297 20.266 1 95.5 6 PRO B C 1
ATOM 1245 O O . PRO B 1 6 ? 5.008 21.641 20.062 1 95.5 6 PRO B O 1
ATOM 1248 N N . ARG B 1 7 ? 3.43 20.094 20.188 1 97.75 7 ARG B N 1
ATOM 1249 C CA . ARG B 1 7 ? 4.203 19.016 19.562 1 97.75 7 ARG B CA 1
ATOM 1250 C C . ARG B 1 7 ? 3.396 18.328 18.484 1 97.75 7 ARG B C 1
ATOM 1252 O O . ARG B 1 7 ? 2.234 17.969 18.688 1 97.75 7 ARG B O 1
ATOM 1259 N N . VAL B 1 8 ? 4.012 18.234 17.312 1 98.81 8 VAL B N 1
ATOM 1260 C CA . VAL B 1 8 ? 3.371 17.516 16.219 1 98.81 8 VAL B CA 1
ATOM 1261 C C . VAL B 1 8 ? 4.199 16.281 15.844 1 98.81 8 VAL B C 1
ATOM 1263 O O . VAL B 1 8 ? 5.402 16.391 15.602 1 98.81 8 VAL B O 1
ATOM 1266 N N . ARG B 1 9 ? 3.578 15.156 15.875 1 98.81 9 ARG B N 1
ATOM 1267 C CA . ARG B 1 9 ? 4.184 13.898 15.438 1 98.81 9 ARG B CA 1
ATOM 1268 C C . ARG B 1 9 ? 3.422 13.305 14.258 1 98.81 9 ARG B C 1
ATOM 1270 O O . ARG B 1 9 ? 2.193 13.211 14.289 1 98.81 9 ARG B O 1
ATOM 1277 N N . VAL B 1 10 ? 4.125 12.984 13.242 1 98.94 10 VAL B N 1
ATOM 1278 C CA . VAL B 1 10 ? 3.549 12.414 12.031 1 98.94 10 VAL B CA 1
ATOM 1279 C C . VAL B 1 10 ? 4.184 11.055 11.742 1 98.94 10 VAL B C 1
ATOM 1281 O O . VAL B 1 10 ? 5.406 10.914 11.797 1 98.94 10 VAL B O 1
ATOM 1284 N N . GLU B 1 11 ? 3.332 10.117 11.477 1 98.75 11 GLU B N 1
ATOM 1285 C CA . GLU B 1 11 ? 3.812 8.758 11.242 1 98.75 11 GLU B CA 1
ATOM 1286 C C . GLU B 1 11 ? 3.254 8.195 9.945 1 98.75 11 GLU B C 1
ATOM 1288 O O . GLU B 1 11 ? 2.086 8.414 9.609 1 98.75 11 GLU B O 1
ATOM 1293 N N . ALA B 1 12 ? 4.082 7.457 9.242 1 98.25 12 ALA B N 1
ATOM 1294 C CA . ALA B 1 12 ? 3.672 6.707 8.055 1 98.25 12 ALA B CA 1
ATOM 1295 C C . ALA B 1 12 ? 4.453 5.406 7.93 1 98.25 12 ALA B C 1
ATOM 1297 O O . ALA B 1 12 ? 5.688 5.414 7.91 1 98.25 12 ALA B O 1
ATOM 1298 N N . GLU B 1 13 ? 3.699 4.391 7.871 1 96.5 13 GLU B N 1
ATOM 1299 C CA . GLU B 1 13 ? 4.355 3.1 7.688 1 96.5 13 GLU B CA 1
ATOM 1300 C C . GLU B 1 13 ? 4.941 2.975 6.285 1 96.5 13 GLU B C 1
ATOM 1302 O O . GLU B 1 13 ? 4.352 3.449 5.312 1 96.5 13 GLU B O 1
ATOM 1307 N N . ILE B 1 14 ? 6.094 2.303 6.219 1 97.25 14 ILE B N 1
ATOM 1308 C CA . ILE B 1 14 ? 6.711 1.976 4.938 1 97.25 14 ILE B CA 1
ATOM 1309 C C . ILE B 1 14 ? 6.574 0.479 4.668 1 97.25 14 ILE B C 1
ATOM 1311 O O . ILE B 1 14 ? 7.27 -0.335 5.277 1 97.25 14 ILE B O 1
ATOM 1315 N N . ARG B 1 15 ? 5.742 0.174 3.736 1 95.5 15 ARG B N 1
ATOM 1316 C CA . ARG B 1 15 ? 5.535 -1.229 3.389 1 95.5 15 ARG B CA 1
ATOM 1317 C C . ARG B 1 15 ? 6.699 -1.765 2.561 1 95.5 15 ARG B C 1
ATOM 1319 O O . ARG B 1 15 ? 7.43 -0.995 1.933 1 95.5 15 ARG B O 1
ATOM 1326 N N . PRO B 1 16 ? 6.871 -3.084 2.432 1 95.38 16 PRO B N 1
ATOM 1327 C CA . PRO B 1 16 ? 8.031 -3.684 1.768 1 95.38 16 PRO B CA 1
ATOM 1328 C C . PRO B 1 16 ? 8.172 -3.246 0.311 1 95.38 16 PRO B C 1
ATOM 1330 O O . PRO B 1 16 ? 9.281 -2.973 -0.154 1 95.38 16 PRO B O 1
ATOM 1333 N N . THR B 1 17 ? 7.055 -3.098 -0.402 1 96.94 17 THR B N 1
ATOM 1334 C CA . THR B 1 17 ? 7.141 -2.764 -1.819 1 96.94 17 THR B CA 1
ATOM 1335 C C . THR B 1 17 ? 7.258 -1.255 -2.014 1 96.94 17 THR 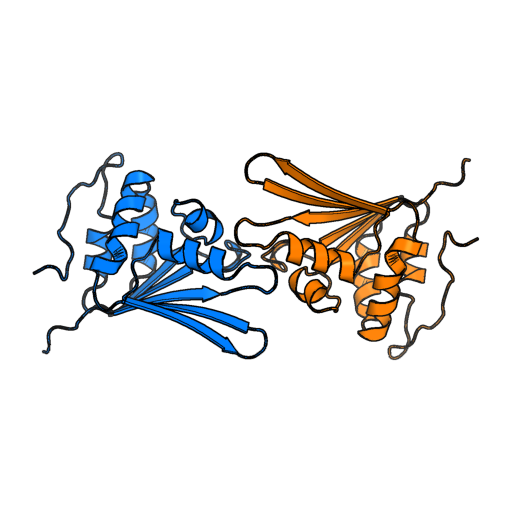B C 1
ATOM 1337 O O . THR B 1 17 ? 7.477 -0.783 -3.133 1 96.94 17 THR B O 1
ATOM 1340 N N . GLU B 1 18 ? 7.16 -0.479 -0.895 1 97.06 18 GLU B N 1
ATOM 1341 C CA . GLU B 1 18 ? 7.203 0.975 -1.023 1 97.06 18 GLU B CA 1
ATOM 1342 C C . GLU B 1 18 ? 8.641 1.479 -1.117 1 97.06 18 GLU B C 1
ATOM 1344 O O . GLU B 1 18 ? 9.57 0.819 -0.642 1 97.06 18 GLU B O 1
ATOM 1349 N N . ASP B 1 19 ? 8.75 2.605 -1.774 1 97.56 19 ASP B N 1
ATOM 1350 C CA . ASP B 1 19 ? 9.977 3.389 -1.779 1 97.56 19 ASP B CA 1
ATOM 1351 C C . ASP B 1 19 ? 10.023 4.352 -0.594 1 97.56 19 ASP B C 1
ATOM 1353 O O . ASP B 1 19 ? 9.211 5.277 -0.509 1 97.56 19 ASP B O 1
ATOM 1357 N N . PRO B 1 20 ? 10.984 4.152 0.281 1 98 20 PRO B N 1
ATOM 1358 C CA . PRO B 1 20 ? 11.039 5.027 1.455 1 98 20 PRO B CA 1
ATOM 1359 C C . PRO B 1 20 ? 11.117 6.508 1.087 1 98 20 PRO B C 1
ATOM 1361 O O . PRO B 1 20 ? 10.555 7.352 1.791 1 98 20 PRO B O 1
ATOM 1364 N N . GLU B 1 21 ? 11.797 6.824 -0.008 1 98.5 21 GLU B N 1
ATOM 1365 C CA . GLU B 1 21 ? 11.938 8.219 -0.406 1 98.5 21 GLU B CA 1
ATOM 1366 C C . GLU B 1 21 ? 10.602 8.797 -0.863 1 98.5 21 GLU B C 1
ATOM 1368 O O . GLU B 1 21 ? 10.312 9.977 -0.638 1 98.5 21 GLU B O 1
ATOM 1373 N N . LYS B 1 22 ? 9.797 7.953 -1.476 1 98.31 22 LYS B N 1
ATOM 1374 C CA . LYS B 1 22 ? 8.484 8.422 -1.892 1 98.31 22 LYS B CA 1
ATOM 1375 C C . LYS B 1 22 ? 7.562 8.617 -0.688 1 98.31 22 LYS B C 1
ATOM 1377 O O . LYS B 1 22 ? 6.777 9.57 -0.646 1 98.31 22 LYS B O 1
ATOM 1382 N N . VAL B 1 23 ? 7.637 7.711 0.281 1 98.56 23 VAL B N 1
ATOM 1383 C CA . VAL B 1 23 ? 6.863 7.859 1.51 1 98.56 23 VAL B CA 1
ATOM 1384 C C . VAL B 1 23 ? 7.277 9.141 2.227 1 98.56 23 VAL B C 1
ATOM 1386 O O . VAL B 1 23 ? 6.426 9.906 2.686 1 98.56 23 VAL B O 1
ATOM 1389 N N . LYS B 1 24 ? 8.578 9.359 2.293 1 98.88 24 LYS B N 1
ATOM 1390 C CA . LYS B 1 24 ? 9.102 10.586 2.891 1 98.88 24 LYS B CA 1
ATOM 1391 C C . LYS B 1 24 ? 8.555 11.82 2.176 1 98.88 24 LYS B C 1
ATOM 1393 O O . LYS B 1 24 ? 8.117 12.773 2.82 1 98.88 24 LYS B O 1
ATOM 1398 N N . GLN B 1 25 ? 8.562 11.75 0.878 1 98.81 25 GLN B N 1
ATOM 1399 C CA . GLN B 1 25 ? 8.078 12.891 0.101 1 98.81 25 GLN B CA 1
ATOM 1400 C C . GLN B 1 25 ? 6.594 13.133 0.343 1 98.81 25 GLN B C 1
ATOM 1402 O O . GLN B 1 25 ? 6.148 14.281 0.401 1 98.81 25 GLN B O 1
ATOM 1407 N N . ALA B 1 26 ? 5.828 12.031 0.42 1 98.75 26 ALA B N 1
ATOM 1408 C CA . ALA B 1 26 ? 4.406 12.172 0.728 1 98.75 26 ALA B CA 1
ATOM 1409 C C . ALA B 1 26 ? 4.199 12.938 2.033 1 98.75 26 ALA B C 1
ATOM 1411 O O . ALA B 1 26 ? 3.348 13.82 2.113 1 98.75 26 ALA B O 1
ATOM 1412 N N . VAL B 1 27 ? 5 12.625 3.039 1 98.94 27 VAL B N 1
ATOM 1413 C CA . VAL B 1 27 ? 4.918 13.289 4.336 1 98.94 27 VAL B CA 1
ATOM 1414 C C . VAL B 1 27 ? 5.336 14.75 4.203 1 98.94 27 VAL B C 1
ATOM 1416 O O . VAL B 1 27 ? 4.648 15.648 4.695 1 98.94 27 VAL B O 1
ATOM 1419 N N . LEU B 1 28 ? 6.379 15.016 3.451 1 98.88 28 LEU B N 1
ATOM 1420 C CA . LEU B 1 28 ? 6.926 16.359 3.309 1 98.88 28 LEU B CA 1
ATOM 1421 C C . LEU B 1 28 ? 5.98 17.25 2.502 1 98.88 28 LEU B C 1
ATOM 1423 O O . LEU B 1 28 ? 6.047 18.469 2.596 1 98.88 28 LEU B O 1
ATOM 1427 N N . ASN B 1 29 ? 5.176 16.656 1.736 1 98.88 29 ASN B N 1
ATOM 1428 C CA . ASN B 1 29 ? 4.215 17.422 0.955 1 98.88 29 ASN B CA 1
ATOM 1429 C C . ASN B 1 29 ? 3.111 18 1.838 1 98.88 29 ASN B C 1
ATOM 1431 O O . ASN B 1 29 ? 2.43 18.953 1.443 1 98.88 29 ASN B O 1
ATOM 1435 N N . VAL B 1 30 ? 2.953 17.469 3.074 1 98.88 30 VAL B N 1
ATOM 1436 C CA . VAL B 1 30 ? 1.818 17.906 3.877 1 98.88 30 VAL B CA 1
ATOM 1437 C C . VAL B 1 30 ? 2.303 18.359 5.254 1 98.88 30 VAL B C 1
ATOM 1439 O O . VAL B 1 30 ? 1.501 18.75 6.102 1 98.88 30 VAL B O 1
ATOM 1442 N N . PHE B 1 31 ? 3.566 18.297 5.492 1 98.94 31 PHE B N 1
ATOM 1443 C CA . PHE B 1 31 ? 4.137 18.547 6.809 1 98.94 31 PHE B CA 1
ATOM 1444 C C . PHE B 1 31 ? 5.543 19.125 6.688 1 98.94 31 PHE B C 1
ATOM 1446 O O . PHE B 1 31 ? 6.32 18.703 5.828 1 98.94 31 PHE B O 1
ATOM 1453 N N . ILE B 1 32 ? 5.895 20.094 7.527 1 98.88 32 ILE B N 1
ATOM 1454 C CA . ILE B 1 32 ? 7.242 20.656 7.605 1 98.88 32 ILE B CA 1
ATOM 1455 C C . ILE B 1 32 ? 7.91 20.203 8.906 1 98.88 32 ILE B C 1
ATOM 1457 O O . ILE B 1 32 ? 7.773 20.859 9.938 1 98.88 32 ILE B O 1
ATOM 1461 N N . PRO B 1 33 ? 8.672 19.156 8.852 1 98.81 33 PRO B N 1
ATOM 1462 C CA . PRO B 1 33 ? 9.242 18.625 10.094 1 98.81 33 PRO B CA 1
ATOM 1463 C C . PRO B 1 33 ? 10.523 19.344 10.516 1 98.81 33 PRO B C 1
ATOM 1465 O O . PRO B 1 33 ? 11.234 19.891 9.672 1 98.81 33 PRO B O 1
ATOM 1468 N N . ASP B 1 34 ? 10.734 19.312 11.805 1 98.75 34 ASP B N 1
ATOM 1469 C CA . ASP B 1 34 ? 12.039 19.672 12.352 1 98.75 34 ASP B CA 1
ATOM 1470 C C . ASP B 1 34 ? 13 18.5 12.297 1 98.75 34 ASP B C 1
ATOM 1472 O O . ASP B 1 34 ? 14.211 18.688 12.125 1 98.75 34 ASP B O 1
ATOM 1476 N N . ARG B 1 35 ? 12.453 17.266 12.484 1 98.69 35 ARG B N 1
ATOM 1477 C CA . ARG B 1 35 ? 13.203 16.016 12.484 1 98.69 35 ARG B CA 1
ATOM 1478 C C . ARG B 1 35 ? 12.43 14.914 11.758 1 98.69 35 ARG B C 1
ATOM 1480 O O . ARG B 1 35 ? 11.203 14.828 11.875 1 98.69 35 ARG B O 1
ATOM 1487 N N . ILE B 1 36 ? 13.156 14.117 11.078 1 98.75 36 ILE B N 1
ATOM 1488 C CA . ILE B 1 36 ? 12.562 12.977 10.367 1 98.75 36 ILE B CA 1
ATOM 1489 C C . ILE B 1 36 ? 13.508 11.781 10.453 1 98.75 36 ILE B C 1
ATOM 1491 O O . ILE B 1 36 ? 14.719 11.922 10.305 1 98.75 36 ILE B O 1
ATOM 1495 N N . ARG B 1 37 ? 12.961 10.648 10.773 1 98.56 37 ARG B N 1
ATOM 1496 C CA . ARG B 1 37 ? 13.75 9.422 10.867 1 98.56 37 ARG B CA 1
ATOM 1497 C C . ARG B 1 37 ? 12.906 8.211 10.492 1 98.56 37 ARG B C 1
ATOM 1499 O O . ARG B 1 37 ? 11.672 8.289 10.445 1 98.56 37 ARG B O 1
ATOM 1506 N N . ILE B 1 38 ? 13.562 7.164 10.25 1 98.5 38 ILE B N 1
ATOM 1507 C CA . ILE B 1 38 ? 12.906 5.879 10.039 1 98.5 38 ILE B CA 1
ATOM 1508 C C . ILE B 1 38 ? 13.219 4.945 11.211 1 98.5 38 ILE B C 1
ATOM 1510 O O . ILE B 1 38 ? 14.383 4.754 11.57 1 98.5 38 ILE B O 1
ATOM 1514 N N . GLU B 1 39 ? 12.18 4.539 11.844 1 98.25 39 GLU B N 1
ATOM 1515 C CA . GLU B 1 39 ? 12.297 3.527 12.891 1 98.25 39 GLU B CA 1
ATOM 1516 C C . GLU B 1 39 ? 12.031 2.129 12.344 1 98.25 39 GLU B C 1
ATOM 1518 O O . GLU B 1 39 ? 11.07 1.922 11.602 1 98.25 39 GLU B O 1
ATOM 1523 N N . GLU B 1 40 ? 12.867 1.149 12.695 1 96.25 40 GLU B N 1
ATOM 1524 C CA . GLU B 1 40 ? 12.75 -0.214 12.188 1 96.25 40 GLU B CA 1
ATOM 1525 C C . GLU B 1 40 ? 12.547 -1.212 13.32 1 96.25 40 GLU B C 1
ATOM 1527 O O . GLU B 1 40 ? 13.25 -1.153 14.336 1 96.25 40 GLU B O 1
ATOM 1532 N N . TYR B 1 41 ? 11.555 -1.927 13.219 1 93.31 41 TYR B N 1
ATOM 1533 C CA . TYR B 1 41 ? 11.266 -3.039 14.117 1 93.31 41 TYR B CA 1
ATOM 1534 C C . TYR B 1 41 ? 11.07 -4.332 13.336 1 93.31 41 TYR B C 1
ATOM 1536 O O . TYR B 1 41 ? 9.953 -4.668 12.938 1 93.31 41 TYR B O 1
ATOM 1544 N N . GLY B 1 42 ? 12.172 -5.121 13.117 1 89.94 42 GLY B N 1
ATOM 1545 C CA . GLY B 1 42 ? 12.094 -6.262 12.219 1 89.94 42 GLY B CA 1
ATOM 1546 C C . GLY B 1 42 ? 11.781 -5.871 10.781 1 89.94 42 GLY B C 1
ATOM 1547 O O . GLY B 1 42 ? 12.5 -5.066 10.188 1 89.94 42 GLY B O 1
ATOM 1548 N N . GLU B 1 43 ? 10.602 -6.309 10.297 1 84.62 43 GLU B N 1
ATOM 1549 C CA . GLU B 1 43 ? 10.195 -6.039 8.922 1 84.62 43 GLU B CA 1
ATOM 1550 C C . GLU B 1 43 ? 9.336 -4.781 8.836 1 84.62 43 GLU B C 1
ATOM 1552 O O . GLU B 1 43 ? 9.039 -4.297 7.742 1 84.62 43 GLU B O 1
ATOM 1557 N N . TYR B 1 44 ? 9.062 -4.395 10.039 1 91.06 44 TYR B N 1
ATOM 1558 C CA . TYR B 1 44 ? 8.227 -3.199 10.117 1 91.06 44 TYR B CA 1
ATOM 1559 C C . TYR B 1 44 ? 9.078 -1.936 10.078 1 91.06 44 TYR B C 1
ATOM 1561 O O . TYR B 1 44 ? 10.062 -1.819 10.805 1 91.06 44 TYR B O 1
ATOM 1569 N N . ARG B 1 45 ? 8.812 -1.056 9.156 1 97 45 ARG B N 1
ATOM 1570 C CA . ARG B 1 45 ? 9.477 0.239 9.047 1 97 45 ARG B CA 1
ATOM 1571 C C . ARG B 1 45 ? 8.477 1.381 9.172 1 97 45 ARG B C 1
ATOM 1573 O O . ARG B 1 45 ? 7.434 1.377 8.516 1 97 45 ARG B O 1
ATOM 1580 N N . LEU B 1 46 ? 8.805 2.326 10.047 1 98.31 46 LEU B N 1
ATOM 1581 C CA . LEU B 1 46 ? 7.938 3.465 10.336 1 98.31 46 LEU B CA 1
ATOM 1582 C C . LEU B 1 46 ? 8.688 4.777 10.141 1 98.31 46 LEU B C 1
ATOM 1584 O O . LEU B 1 46 ? 9.734 4.996 10.75 1 98.31 46 LEU B O 1
ATOM 1588 N N . LEU B 1 47 ? 8.203 5.594 9.227 1 98.81 47 LEU B N 1
ATOM 1589 C CA . LEU B 1 47 ? 8.703 6.961 9.148 1 98.81 47 LEU B CA 1
ATOM 1590 C C . LEU B 1 47 ? 8.094 7.828 10.242 1 98.81 47 LEU B C 1
ATOM 1592 O O . LEU B 1 47 ? 6.871 7.852 10.414 1 98.81 47 LEU B O 1
ATOM 1596 N N . VAL B 1 48 ? 8.922 8.477 11 1 98.94 48 VAL B N 1
ATOM 1597 C CA . VAL B 1 48 ? 8.484 9.359 12.07 1 98.94 48 VAL B CA 1
ATOM 1598 C C . VAL B 1 48 ? 9.039 10.766 11.836 1 98.94 48 VAL B C 1
ATOM 1600 O O . VAL B 1 48 ? 10.25 10.953 11.703 1 98.94 48 VAL B O 1
ATOM 16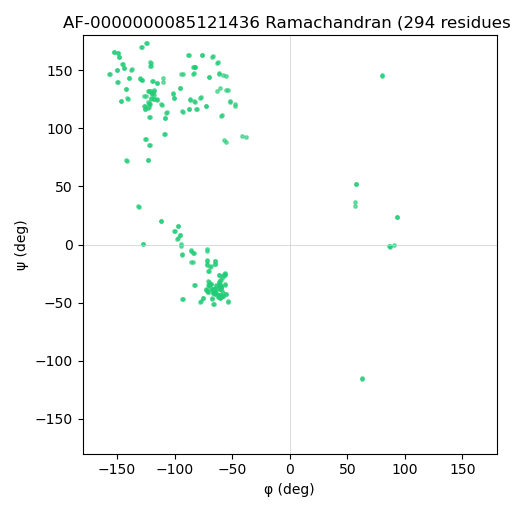03 N N . ALA B 1 49 ? 8.18 11.68 11.727 1 98.94 49 ALA B N 1
ATOM 1604 C CA . ALA B 1 49 ? 8.531 13.094 11.594 1 98.94 49 ALA B CA 1
ATOM 1605 C C . ALA B 1 49 ? 7.949 13.914 12.742 1 98.94 49 ALA B C 1
ATOM 1607 O O . ALA B 1 49 ? 6.82 13.672 13.172 1 98.94 49 ALA B O 1
ATOM 1608 N N . GLU B 1 50 ? 8.742 14.867 13.219 1 98.88 50 GLU B N 1
ATOM 1609 C CA . GLU B 1 50 ? 8.328 15.625 14.398 1 98.88 50 GLU B CA 1
ATOM 1610 C C . GLU B 1 50 ? 8.625 17.109 14.227 1 98.88 50 GLU B C 1
ATOM 1612 O O . GLU B 1 50 ? 9.562 17.484 13.516 1 98.88 50 GLU B O 1
ATOM 1617 N N . ALA B 1 51 ? 7.824 17.906 14.867 1 98.69 51 ALA B N 1
ATOM 1618 C CA . ALA B 1 51 ? 8.023 19.344 14.93 1 98.69 51 ALA B CA 1
ATOM 1619 C C . ALA B 1 51 ? 7.574 19.906 16.266 1 98.69 51 ALA B C 1
ATOM 1621 O O . ALA B 1 51 ? 6.664 19.359 16.906 1 98.69 51 ALA B O 1
ATOM 1622 N N . ASP B 1 52 ? 8.148 21.031 16.625 1 97.56 52 ASP B N 1
ATOM 1623 C CA . ASP B 1 52 ? 7.863 21.625 17.938 1 97.56 52 ASP B CA 1
ATOM 1624 C C . ASP B 1 52 ? 7.086 22.938 17.781 1 97.56 52 ASP B C 1
ATOM 1626 O O . ASP B 1 52 ? 7.16 23.812 18.656 1 97.56 52 ASP B O 1
ATOM 1630 N N . SER B 1 53 ? 6.461 23.094 16.641 1 97 53 SER B N 1
ATOM 1631 C CA . SER B 1 53 ? 5.641 24.281 16.359 1 97 53 SER B CA 1
ATOM 1632 C C . SER B 1 53 ? 4.504 23.938 15.398 1 97 53 SER B C 1
ATOM 1634 O O . SER B 1 53 ? 4.652 23.078 14.531 1 97 53 SER B O 1
ATOM 1636 N N . LEU B 1 54 ? 3.418 24.625 15.516 1 98.19 54 LEU B N 1
ATOM 1637 C CA . LEU B 1 54 ? 2.289 24.453 14.609 1 98.19 54 LEU B CA 1
ATOM 1638 C C . LEU B 1 54 ? 2.609 25.031 13.234 1 98.19 54 LEU B C 1
ATOM 1640 O O . LEU B 1 54 ? 1.899 24.75 12.258 1 98.19 54 LEU B O 1
ATOM 1644 N N . ARG B 1 55 ? 3.668 25.812 13.141 1 98 55 ARG B N 1
ATOM 1645 C CA . ARG B 1 55 ? 4.125 26.297 11.836 1 98 55 ARG B CA 1
ATOM 1646 C C . ARG B 1 55 ? 4.391 25.125 10.891 1 98 55 ARG B C 1
ATOM 1648 O O . ARG B 1 55 ? 4.309 25.281 9.664 1 98 55 ARG B O 1
ATOM 1655 N N . SER B 1 56 ? 4.668 24.016 11.484 1 98.62 56 SER B N 1
ATOM 1656 C CA . SER B 1 56 ? 4.957 22.812 10.719 1 98.62 56 SER B CA 1
ATOM 1657 C C . SER B 1 56 ? 3.734 22.359 9.93 1 98.62 56 SER B C 1
ATOM 1659 O O . SER B 1 56 ? 3.85 21.531 9.016 1 98.62 56 SER B O 1
ATOM 1661 N N . LEU B 1 57 ? 2.533 22.875 10.211 1 98.81 57 LEU B N 1
ATOM 1662 C CA . LEU B 1 57 ? 1.289 22.484 9.562 1 98.81 57 LEU B CA 1
ATOM 1663 C C . LEU B 1 57 ? 0.893 23.484 8.484 1 98.81 57 LEU B C 1
ATOM 1665 O O . LEU B 1 57 ? -0.211 23.406 7.941 1 98.81 57 LEU B O 1
ATOM 1669 N N . GLU B 1 58 ? 1.806 24.359 8.164 1 98.44 58 GLU B N 1
ATOM 1670 C CA . GLU B 1 58 ? 1.512 25.422 7.188 1 98.44 58 GLU B CA 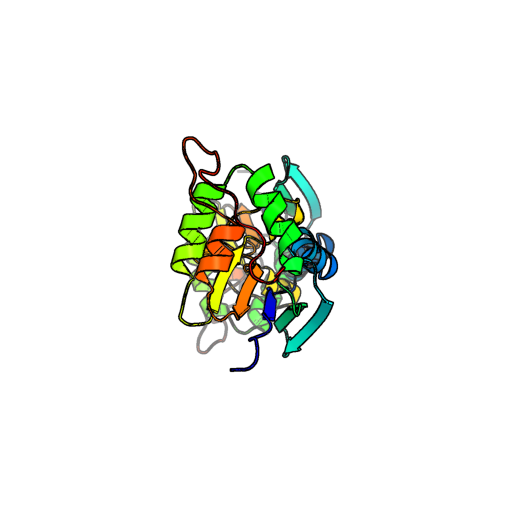1
ATOM 1671 C C . GLU B 1 58 ? 1.235 24.828 5.809 1 98.44 58 GLU B C 1
ATOM 1673 O O . GLU B 1 58 ? 0.38 25.328 5.074 1 98.44 58 GLU B O 1
ATOM 1678 N N . ARG B 1 59 ? 1.966 23.828 5.512 1 98.38 59 ARG B N 1
ATOM 1679 C CA . ARG B 1 59 ? 1.728 23.172 4.23 1 98.38 59 ARG B CA 1
ATOM 1680 C C . ARG B 1 59 ? 0.319 22.594 4.168 1 98.38 59 ARG B C 1
ATOM 1682 O O . ARG B 1 59 ? -0.379 22.75 3.164 1 98.38 59 ARG B O 1
ATOM 1689 N N . LEU B 1 60 ? -0.064 21.953 5.199 1 98.88 60 LEU B N 1
ATOM 1690 C CA . LEU B 1 60 ? -1.411 21.391 5.27 1 98.88 60 LEU B CA 1
ATOM 1691 C C . LEU B 1 60 ? -2.459 22.5 5.188 1 98.88 60 LEU B C 1
ATOM 1693 O O . LEU B 1 60 ? -3.449 22.375 4.465 1 98.88 60 LEU B O 1
ATOM 1697 N N . HIS B 1 61 ? -2.193 23.5 5.891 1 98.69 61 HIS B N 1
ATOM 1698 C CA . HIS B 1 61 ? -3.066 24.672 5.875 1 98.69 61 HIS B CA 1
ATOM 1699 C C . HIS B 1 61 ? -3.301 25.172 4.449 1 98.69 61 HIS B C 1
ATOM 1701 O O . HIS B 1 61 ? -4.445 25.375 4.043 1 98.69 61 HIS B O 1
ATOM 1707 N N . GLN B 1 62 ? -2.277 25.312 3.713 1 98.44 62 GLN B N 1
ATOM 1708 C CA . GLN B 1 62 ? -2.342 25.797 2.338 1 98.44 62 GLN B CA 1
ATOM 1709 C C . GLN B 1 62 ? -3.064 24.797 1.437 1 98.44 62 GLN B C 1
ATOM 1711 O O . GLN B 1 62 ? -3.902 25.188 0.621 1 98.44 62 GLN B O 1
ATOM 1716 N N . LEU B 1 63 ? -2.791 23.562 1.627 1 98.81 63 LEU B N 1
ATOM 1717 C CA . LEU B 1 63 ? -3.344 22.531 0.763 1 98.81 63 LEU B CA 1
ATOM 1718 C C . LEU B 1 63 ? -4.852 22.406 0.955 1 98.81 63 LEU B C 1
ATOM 1720 O O . LEU B 1 63 ? -5.586 22.156 -0.005 1 98.81 63 LEU B O 1
ATOM 1724 N N . LEU B 1 64 ? -5.32 22.531 2.186 1 98.62 64 LEU B N 1
ATOM 1725 C CA . LEU B 1 64 ? -6.75 22.438 2.453 1 98.62 64 LEU B CA 1
ATOM 1726 C C . LEU B 1 64 ? -7.52 23.516 1.691 1 98.62 64 LEU B C 1
ATO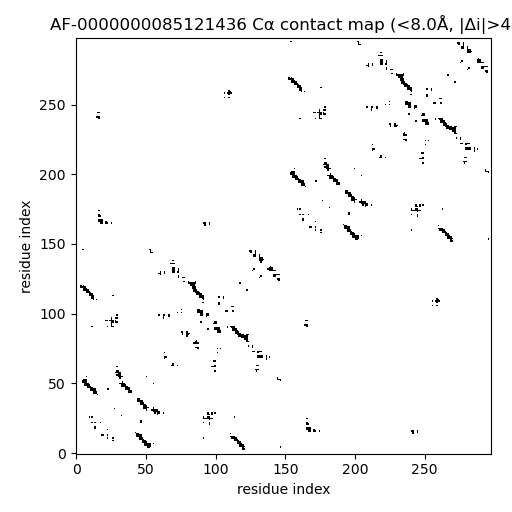M 1728 O O . LEU B 1 64 ? -8.633 23.266 1.216 1 98.62 64 LEU B O 1
ATOM 1732 N N . ARG B 1 65 ? -6.941 24.672 1.57 1 97.56 65 ARG B N 1
ATOM 1733 C CA . ARG B 1 65 ? -7.547 25.781 0.826 1 97.56 65 ARG B CA 1
ATOM 1734 C C . ARG B 1 65 ? -7.434 25.547 -0.678 1 97.56 65 ARG B C 1
ATOM 1736 O O . ARG B 1 65 ? -8.406 25.719 -1.413 1 97.56 65 ARG B O 1
ATOM 1743 N N . GLN B 1 66 ? -6.25 25.156 -1.053 1 97.69 66 GLN B N 1
ATOM 1744 C CA . GLN B 1 66 ? -6.008 24.891 -2.467 1 97.69 66 GLN B CA 1
ATOM 1745 C C . GLN B 1 66 ? -6.953 23.812 -2.996 1 97.69 66 GLN B C 1
ATOM 1747 O O . GLN B 1 66 ? -7.488 23.938 -4.098 1 97.69 66 GLN B O 1
ATOM 1752 N N . ASP B 1 67 ? -7.168 22.797 -2.168 1 98.12 67 ASP B N 1
ATOM 1753 C CA . ASP B 1 67 ? -7.984 21.656 -2.582 1 98.12 67 ASP B CA 1
ATOM 1754 C C . ASP B 1 67 ? -9.469 21.938 -2.373 1 98.12 67 ASP B C 1
ATOM 1756 O O . ASP B 1 67 ? -10.32 21.141 -2.773 1 98.12 67 ASP B O 1
ATOM 1760 N N . ARG B 1 68 ? -9.812 22.953 -1.783 1 97.5 68 ARG B N 1
ATOM 1761 C CA . ARG B 1 68 ? -11.18 23.375 -1.521 1 97.5 68 ARG B CA 1
ATOM 1762 C C . ARG B 1 68 ? -11.945 22.312 -0.742 1 97.5 68 ARG B C 1
ATOM 1764 O O . ARG B 1 68 ? -13.055 21.922 -1.122 1 97.5 68 ARG B O 1
ATOM 1771 N N . ILE B 1 69 ? -11.328 21.875 0.408 1 98.38 69 ILE B N 1
ATOM 1772 C CA . ILE B 1 69 ? -11.953 20.812 1.169 1 98.38 69 ILE B CA 1
ATOM 1773 C C . ILE B 1 69 ? -12.023 21.188 2.645 1 98.38 69 ILE B C 1
ATOM 1775 O O . ILE B 1 69 ? -11.859 20.344 3.523 1 98.38 69 ILE B O 1
ATOM 1779 N N . LEU B 1 70 ? -12.172 22.438 2.932 1 98.5 70 LEU B N 1
ATOM 1780 C CA . LEU B 1 70 ? -12.195 22.938 4.305 1 98.5 70 LEU B CA 1
ATOM 1781 C C . LEU B 1 70 ? -13.352 22.312 5.086 1 98.5 70 LEU B C 1
ATOM 1783 O O . LEU B 1 70 ? -13.172 21.906 6.238 1 98.5 70 LEU B O 1
ATOM 1787 N N . ASP B 1 71 ? -14.508 22.109 4.48 1 97.69 71 ASP B N 1
ATOM 1788 C CA . ASP B 1 71 ? -15.664 21.531 5.16 1 97.69 71 ASP B CA 1
ATOM 1789 C C . ASP B 1 71 ? -15.406 20.094 5.562 1 97.69 71 ASP B C 1
ATOM 1791 O O . ASP B 1 71 ? -15.641 19.703 6.711 1 97.69 71 ASP B O 1
ATOM 1795 N N . ALA B 1 72 ? -14.961 19.359 4.562 1 97 72 ALA B N 1
ATOM 1796 C CA . ALA B 1 72 ? -14.656 17.953 4.82 1 97 72 ALA B CA 1
ATOM 1797 C C . ALA B 1 72 ? -13.547 17.812 5.859 1 97 72 ALA B C 1
ATOM 1799 O O . ALA B 1 72 ? -13.641 16.984 6.77 1 97 72 ALA B O 1
ATOM 1800 N N . ALA B 1 73 ? -12.508 18.625 5.75 1 98.5 73 ALA B N 1
ATOM 1801 C CA . ALA B 1 73 ? -11.383 18.594 6.68 1 98.5 73 ALA B CA 1
ATOM 1802 C C . ALA B 1 73 ? -11.844 18.891 8.109 1 98.5 73 ALA B C 1
ATOM 1804 O O . ALA B 1 73 ? -11.461 18.172 9.039 1 98.5 73 ALA B O 1
ATOM 1805 N N . ARG B 1 74 ? -12.664 19.906 8.266 1 98.25 74 ARG B N 1
ATOM 1806 C CA . ARG B 1 74 ? -13.164 20.266 9.594 1 98.25 74 ARG B CA 1
ATOM 1807 C C . ARG B 1 74 ? -13.938 19.109 10.211 1 98.25 74 ARG B C 1
ATOM 1809 O O . ARG B 1 74 ? -13.758 18.797 11.391 1 98.25 74 ARG B O 1
ATOM 1816 N N . ARG B 1 75 ? -14.75 18.516 9.445 1 97.44 75 ARG B N 1
ATOM 1817 C CA . ARG B 1 75 ? -15.547 17.391 9.938 1 97.44 75 ARG B CA 1
ATOM 1818 C C . ARG B 1 75 ? -14.648 16.25 10.414 1 97.44 75 ARG B C 1
ATOM 1820 O O . ARG B 1 75 ? -14.836 15.719 11.508 1 97.44 75 ARG B O 1
ATOM 1827 N N . HIS B 1 76 ? -13.664 15.953 9.625 1 97.75 76 HIS B N 1
ATOM 1828 C CA . HIS B 1 76 ? -12.758 14.867 9.969 1 97.75 76 HIS B CA 1
ATOM 1829 C C . HIS B 1 76 ? -11.922 15.203 11.195 1 97.75 76 HIS B C 1
ATOM 1831 O O . HIS B 1 76 ? -11.805 14.391 12.117 1 97.75 76 HIS B O 1
ATOM 1837 N N . MET B 1 77 ? -11.375 16.375 11.227 1 98.5 77 MET B N 1
ATOM 1838 C CA . MET B 1 77 ? -10.453 16.75 12.305 1 98.5 77 MET B CA 1
ATOM 1839 C C . MET B 1 77 ? -11.195 16.922 13.625 1 98.5 77 MET B C 1
ATOM 1841 O O . MET B 1 77 ? -10.656 16.594 14.688 1 98.5 77 MET B O 1
ATOM 1845 N N . THR B 1 78 ? -12.406 17.438 13.539 1 98.12 78 THR B N 1
ATOM 1846 C CA . THR B 1 78 ? -13.195 17.625 14.75 1 98.12 78 THR B CA 1
ATOM 1847 C C . THR B 1 78 ? -13.422 16.281 15.453 1 98.12 78 THR B C 1
ATOM 1849 O O . THR B 1 78 ? -13.391 16.219 16.688 1 98.12 78 THR B O 1
ATOM 1852 N N . ARG B 1 79 ? -13.586 15.25 14.719 1 97.44 79 ARG B N 1
ATOM 1853 C CA . ARG B 1 79 ? -13.797 13.914 15.281 1 97.44 79 ARG B CA 1
ATOM 1854 C C . ARG B 1 79 ? -12.539 13.398 15.969 1 97.44 79 ARG B C 1
ATOM 1856 O O . ARG B 1 79 ? -12.609 12.5 16.812 1 97.44 79 ARG B O 1
ATOM 1863 N N . GLY B 1 80 ? -11.43 13.984 15.648 1 97.69 80 GLY B N 1
ATOM 1864 C CA . GLY B 1 80 ? -10.156 13.516 16.172 1 97.69 80 GLY B CA 1
ATOM 1865 C C . GLY B 1 80 ? -9.672 14.305 17.375 1 97.69 80 GLY B C 1
ATOM 1866 O O . GLY B 1 80 ? -8.562 14.078 17.875 1 97.69 80 GLY B O 1
ATOM 1867 N N . VAL B 1 81 ? -10.516 15.211 17.797 1 98.12 81 VAL B N 1
ATOM 1868 C CA . VAL B 1 81 ? -10.141 16.047 18.922 1 98.12 81 VAL B CA 1
ATOM 1869 C C . VAL B 1 81 ? -10.406 15.32 20.234 1 98.12 81 VAL B C 1
ATOM 1871 O O . VAL B 1 81 ? -11.492 14.758 20.422 1 98.12 81 VAL B O 1
ATOM 1874 N N . GLU B 1 82 ? -9.398 15.203 20.953 1 96.06 82 GLU B N 1
ATOM 1875 C CA . GLU B 1 82 ? -9.469 14.758 22.344 1 96.06 82 GLU B CA 1
ATOM 1876 C C . GLU B 1 82 ? -8.836 15.773 23.281 1 96.06 82 GLU B C 1
ATOM 1878 O O . GLU B 1 82 ? -8.305 16.797 22.844 1 96.06 82 GLU B O 1
ATOM 1883 N N . LYS B 1 83 ? -8.984 15.492 24.578 1 94.5 83 LYS B N 1
ATOM 1884 C CA . LYS B 1 83 ? -8.359 16.391 25.547 1 94.5 83 LYS B CA 1
ATOM 1885 C C . LYS B 1 83 ? -6.848 16.453 25.344 1 94.5 83 LYS B C 1
ATOM 1887 O O . LYS B 1 83 ? -6.152 15.453 25.5 1 94.5 83 LYS B O 1
ATOM 1892 N N . GLY B 1 84 ? -6.41 17.516 24.906 1 95.38 84 GLY B N 1
ATOM 1893 C CA . GLY B 1 84 ? -4.988 17.781 24.797 1 95.38 84 GLY B CA 1
ATOM 1894 C C . GLY B 1 84 ? -4.379 17.297 23.5 1 95.38 84 GLY B C 1
ATOM 1895 O O . GLY B 1 84 ? -3.166 17.391 23.297 1 95.38 84 GLY B O 1
ATOM 1896 N N . PHE B 1 85 ? -5.254 16.641 22.625 1 97.19 85 PHE B N 1
ATOM 1897 C CA . PHE B 1 85 ? -4.676 16.094 21.406 1 97.19 85 PHE B CA 1
ATOM 1898 C C . PHE B 1 85 ? -5.648 16.234 20.234 1 97.19 85 PHE B C 1
ATOM 1900 O O . PHE B 1 85 ? -6.859 16.328 20.438 1 97.19 85 PHE B O 1
ATOM 1907 N N . LEU B 1 86 ? -5.129 16.328 19.094 1 98.5 86 LEU B N 1
ATOM 1908 C CA . LEU B 1 86 ? -5.809 16.141 17.812 1 98.5 86 LEU B CA 1
ATOM 1909 C C . LEU B 1 86 ? -5.145 15.047 16.984 1 98.5 86 LEU B C 1
ATOM 1911 O O . LEU B 1 86 ? -3.93 15.07 16.781 1 98.5 86 LEU B O 1
ATOM 1915 N N . VAL B 1 87 ? -5.906 14.031 16.625 1 98.62 87 VAL B N 1
ATOM 1916 C CA . VAL B 1 87 ? -5.383 12.953 15.789 1 98.62 87 VAL B CA 1
ATOM 1917 C C . VAL B 1 87 ? -6.195 12.859 14.5 1 98.62 87 VAL B C 1
ATOM 1919 O O . VAL B 1 87 ? -7.43 12.859 14.531 1 98.62 87 VAL B O 1
ATOM 1922 N N . PHE B 1 88 ? -5.57 12.789 13.383 1 98.44 88 PHE B N 1
ATOM 1923 C CA . PHE B 1 88 ? -6.242 12.547 12.109 1 98.44 88 PHE B CA 1
ATOM 1924 C C . PHE B 1 88 ? -5.305 11.859 11.125 1 98.44 88 PHE B C 1
ATOM 1926 O O . PHE B 1 88 ? -4.098 11.773 11.367 1 98.44 88 PHE B O 1
ATOM 1933 N N . LYS B 1 89 ? -5.895 11.336 10.07 1 98.31 89 LYS B N 1
ATOM 1934 C CA . LYS B 1 89 ? -5.141 10.531 9.117 1 98.31 89 LYS B CA 1
ATOM 1935 C C . LYS B 1 89 ? -5.387 11 7.684 1 98.31 89 LYS B C 1
ATOM 1937 O O . LYS B 1 89 ? -6.508 11.367 7.328 1 98.31 89 LYS B O 1
ATOM 1942 N N . LEU B 1 90 ? -4.32 10.953 6.895 1 98.44 90 LEU B N 1
ATOM 1943 C CA . LEU B 1 90 ? -4.391 11.32 5.484 1 98.44 90 LEU B CA 1
ATOM 1944 C C . LEU B 1 90 ? -3.977 10.156 4.594 1 98.44 90 LEU B C 1
ATOM 1946 O O . LEU B 1 90 ? -3.209 9.289 5.016 1 98.44 90 LEU B O 1
ATOM 1950 N N . ASN B 1 91 ? -4.484 10.172 3.416 1 96.69 91 ASN B N 1
ATOM 1951 C CA . ASN B 1 91 ? -4.102 9.195 2.396 1 96.69 91 ASN B CA 1
ATOM 1952 C C . ASN B 1 91 ? -2.697 9.469 1.864 1 96.69 91 ASN B C 1
ATOM 1954 O O . ASN B 1 91 ? -2.447 10.508 1.262 1 96.69 91 ASN B O 1
ATOM 1958 N N . LYS B 1 92 ? -1.883 8.555 2.041 1 97 92 LYS B N 1
ATOM 1959 C CA . LYS B 1 92 ? -0.466 8.664 1.702 1 97 92 LYS B CA 1
ATOM 1960 C C . LYS B 1 92 ? -0.271 8.812 0.197 1 97 92 LYS B C 1
ATOM 1962 O O . LYS B 1 92 ? 0.587 9.578 -0.249 1 97 92 LYS B O 1
ATOM 1967 N N . GLN B 1 93 ? -1.03 8.102 -0.648 1 96 93 GLN B N 1
ATOM 1968 C CA . GLN B 1 93 ? -0.927 8.141 -2.104 1 96 93 GLN B CA 1
ATOM 1969 C C . GLN B 1 93 ? -1.35 9.5 -2.652 1 96 93 GLN B C 1
ATOM 1971 O O . GLN B 1 93 ? -0.724 10.016 -3.576 1 96 93 GLN B O 1
ATOM 1976 N N . VAL B 1 94 ? -2.346 10.055 -2.062 1 96.62 94 VAL B N 1
ATOM 1977 C CA . VAL B 1 94 ? -2.852 11.352 -2.49 1 96.62 94 VAL B CA 1
ATOM 1978 C C . VAL B 1 94 ? -1.877 12.453 -2.072 1 96.62 94 VAL B C 1
ATOM 1980 O O . VAL B 1 94 ? -1.62 13.383 -2.834 1 96.62 94 VAL B O 1
ATOM 1983 N N . ALA B 1 95 ? -1.274 12.32 -0.852 1 98.25 95 ALA B N 1
ATOM 1984 C CA . ALA B 1 95 ? -0.294 13.289 -0.367 1 98.25 95 ALA B CA 1
ATOM 1985 C C . ALA B 1 95 ? 0.915 13.359 -1.295 1 98.25 95 ALA B C 1
ATOM 1987 O O . ALA B 1 95 ? 1.469 14.438 -1.526 1 98.25 95 ALA B O 1
ATOM 1988 N N . LEU B 1 96 ? 1.322 12.234 -1.811 1 97.75 96 LEU B N 1
ATOM 1989 C CA . LEU B 1 96 ? 2.5 12.188 -2.672 1 97.75 96 LEU B CA 1
ATOM 1990 C C . LEU B 1 96 ? 2.291 13.031 -3.924 1 97.75 96 LEU B C 1
ATOM 1992 O O . LEU B 1 96 ? 3.24 13.617 -4.445 1 97.75 96 LEU B O 1
ATOM 1996 N N . VAL B 1 97 ? 1.077 13.094 -4.367 1 96.19 97 VAL B N 1
ATOM 1997 C CA . VAL B 1 97 ? 0.849 13.859 -5.59 1 96.19 97 VAL B CA 1
ATOM 1998 C C . VAL B 1 97 ? 0.423 15.281 -5.242 1 96.19 97 VAL B C 1
ATOM 2000 O O . VAL B 1 97 ? -0.053 16.016 -6.105 1 96.19 97 VAL B O 1
ATOM 2003 N N . GLY B 1 98 ? 0.461 15.711 -3.973 1 97.31 98 GLY B N 1
ATOM 2004 C CA . GLY B 1 98 ? 0.342 17.109 -3.576 1 97.31 98 GLY B CA 1
ATOM 2005 C C . GLY B 1 98 ? -1.082 17.516 -3.24 1 97.31 98 GLY B C 1
ATOM 2006 O O . GLY B 1 98 ? -1.462 18.672 -3.42 1 97.31 98 GLY B O 1
ATOM 2007 N N . HIS B 1 99 ? -1.892 16.516 -2.875 1 98.31 99 HIS B N 1
ATOM 2008 C CA . HIS B 1 99 ? -3.262 16.797 -2.461 1 98.31 99 HIS B CA 1
ATOM 2009 C C . HIS B 1 99 ? -3.574 16.141 -1.118 1 98.31 99 HIS B C 1
ATOM 2011 O O . HIS B 1 99 ? -2.752 15.391 -0.579 1 98.31 99 HIS B O 1
ATOM 2017 N N . VAL B 1 100 ? -4.719 16.516 -0.58 1 98.62 100 VAL B N 1
ATOM 2018 C CA . VAL B 1 100 ? -5.082 16.016 0.742 1 98.62 100 VAL B CA 1
ATOM 2019 C C . VAL B 1 100 ? -6.359 15.188 0.649 1 98.62 100 VAL B C 1
ATOM 2021 O O . VAL B 1 100 ? -7.312 15.578 -0.028 1 98.62 100 VAL B O 1
ATOM 2024 N N . SER B 1 101 ? -6.367 14.07 1.223 1 97.56 101 SER B N 1
ATOM 2025 C CA . SER B 1 101 ? -7.539 13.219 1.398 1 97.56 101 SER B CA 1
ATOM 2026 C C . SER B 1 101 ? -7.539 12.555 2.771 1 97.56 101 SER B C 1
ATOM 2028 O O . SER B 1 101 ? -6.574 11.883 3.141 1 97.56 101 SER B O 1
ATOM 2030 N N . PHE B 1 102 ? -8.586 12.734 3.49 1 97.88 102 PHE B N 1
ATOM 2031 C CA . PHE B 1 102 ? -8.672 12.203 4.848 1 97.88 102 PHE B CA 1
ATOM 2032 C C . PHE B 1 102 ? -9.094 10.742 4.836 1 97.88 102 PHE B C 1
ATOM 2034 O O . PHE B 1 102 ? -9.828 10.312 3.941 1 97.88 102 PHE B O 1
ATOM 2041 N N . VAL B 1 103 ? -8.578 10.047 5.797 1 94.94 103 VAL B N 1
ATOM 2042 C CA . VAL B 1 103 ? -8.859 8.625 5.996 1 94.94 103 VAL B CA 1
ATOM 2043 C C . VAL B 1 103 ? -9.539 8.414 7.348 1 94.94 103 VAL B C 1
ATOM 2045 O O . VAL B 1 103 ? -8.992 8.805 8.391 1 94.94 103 VAL B O 1
ATOM 2048 N N . ASP B 1 104 ? -10.656 7.805 7.352 1 90.19 104 ASP B N 1
ATOM 2049 C CA . ASP B 1 104 ? -11.344 7.531 8.609 1 90.19 104 ASP B CA 1
ATOM 2050 C C . ASP B 1 104 ? -10.977 6.148 9.148 1 90.19 104 ASP B C 1
ATOM 2052 O O . ASP B 1 104 ? -10.703 5.996 10.336 1 90.19 104 ASP B O 1
ATOM 2056 N N . MET B 1 105 ? -11.047 5.227 8.195 1 84.19 105 MET B N 1
ATOM 2057 C CA . MET B 1 105 ? -10.711 3.852 8.547 1 84.19 105 MET B CA 1
ATOM 2058 C C . MET B 1 105 ? -9.469 3.391 7.789 1 84.19 105 MET B C 1
ATOM 2060 O O . MET B 1 105 ? -9.32 3.672 6.598 1 84.19 105 MET B O 1
ATOM 2064 N N . ASP B 1 106 ? -8.656 2.707 8.461 1 78.31 106 ASP B N 1
ATOM 2065 C CA . ASP B 1 106 ? -7.406 2.262 7.855 1 78.31 106 ASP B CA 1
ATOM 2066 C C . ASP B 1 106 ? -7.664 1.434 6.598 1 78.31 106 ASP B C 1
ATOM 2068 O O . ASP B 1 106 ? -6.836 1.404 5.688 1 78.31 106 ASP B O 1
ATOM 2072 N N . SER B 1 107 ? -8.812 0.827 6.535 1 76.44 107 SER B N 1
ATOM 2073 C CA . SER B 1 107 ? -9.195 0.023 5.379 1 76.44 107 SER B CA 1
ATOM 2074 C C . SER B 1 107 ? -9.336 0.884 4.129 1 76.44 107 SER B C 1
ATOM 2076 O O . SER B 1 107 ? -9.25 0.38 3.008 1 76.44 107 SER B O 1
ATOM 2078 N N . GLU B 1 108 ? -9.438 2.164 4.438 1 75.88 108 GLU B N 1
ATOM 2079 C CA . GLU B 1 108 ? -9.578 3.098 3.322 1 75.88 108 GLU B CA 1
ATOM 2080 C C . GLU B 1 108 ? -8.219 3.477 2.738 1 75.88 108 GLU B C 1
ATOM 2082 O O . GLU B 1 108 ? -8.148 4.047 1.647 1 75.88 108 GLU B O 1
ATOM 2087 N N . ALA B 1 109 ? -7.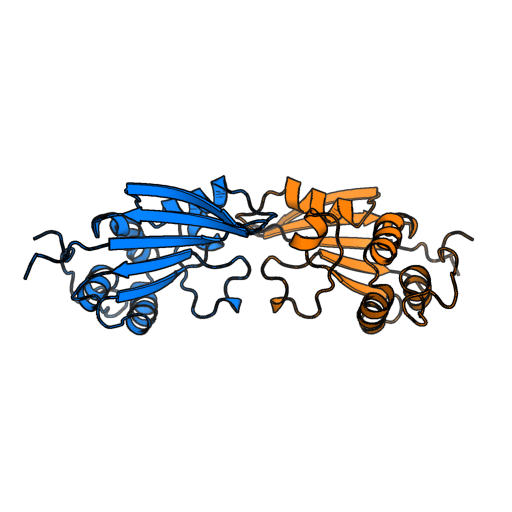246 3.193 3.453 1 82.12 109 ALA B N 1
ATOM 2088 C CA . ALA B 1 109 ? -5.867 3.455 3.043 1 82.12 109 ALA B CA 1
ATOM 2089 C C . ALA B 1 109 ? -5.043 2.172 3.031 1 82.12 109 ALA B C 1
ATOM 2091 O O . ALA B 1 109 ? -4.309 1.89 3.98 1 82.12 109 ALA B O 1
ATOM 2092 N N . PRO B 1 110 ? -5.133 1.52 1.965 1 73.94 110 PRO B N 1
ATOM 2093 C CA . PRO B 1 110 ? -4.547 0.177 1.925 1 73.94 110 PRO B CA 1
ATOM 2094 C C . PRO B 1 110 ? -3.053 0.176 2.244 1 73.94 110 PRO B C 1
ATOM 2096 O O . PRO B 1 110 ? -2.541 -0.795 2.809 1 73.94 110 PRO B O 1
ATOM 2099 N N . MET B 1 111 ? -2.402 1.286 1.955 1 81.5 111 MET B N 1
ATOM 2100 C CA . MET B 1 111 ? -0.967 1.323 2.221 1 81.5 111 MET B CA 1
ATOM 2101 C C . MET B 1 111 ? -0.678 1.992 3.561 1 81.5 111 MET B C 1
ATOM 2103 O O . MET B 1 111 ? 0.47 2.324 3.859 1 81.5 111 MET B O 1
ATOM 2107 N N . GLY B 1 112 ? -1.73 2.113 4.371 1 90.38 112 GLY B N 1
ATOM 2108 C CA . GLY B 1 112 ? -1.564 2.842 5.617 1 90.38 112 GLY B CA 1
ATOM 2109 C C . GLY B 1 112 ? -1.618 4.348 5.441 1 90.38 112 GLY B C 1
ATOM 2110 O O . GLY B 1 112 ? -1.159 4.875 4.426 1 90.38 112 GLY B O 1
ATOM 2111 N N . PRO B 1 113 ? -2.115 4.965 6.34 1 96.19 113 PRO B N 1
ATOM 2112 C CA . PRO B 1 113 ? -2.262 6.422 6.277 1 96.19 113 PRO B CA 1
ATOM 2113 C C . PRO B 1 113 ? -1.033 7.16 6.805 1 96.19 113 PRO B C 1
ATOM 2115 O O . PRO B 1 113 ? -0.105 6.531 7.32 1 96.19 113 PRO B O 1
ATOM 2118 N N . ILE B 1 114 ? -0.953 8.398 6.477 1 98.56 114 ILE B N 1
ATOM 2119 C CA . ILE B 1 114 ? -0.134 9.32 7.25 1 98.56 114 ILE B CA 1
ATOM 2120 C C . ILE B 1 114 ? -0.9 9.773 8.492 1 98.56 114 ILE B C 1
ATOM 2122 O O . ILE B 1 114 ? -1.948 10.414 8.383 1 98.56 114 ILE B O 1
ATOM 2126 N N . THR B 1 115 ? -0.422 9.469 9.656 1 98.5 115 THR B N 1
ATOM 2127 C CA . THR B 1 115 ? -1.114 9.797 10.898 1 98.5 115 THR B CA 1
ATOM 2128 C C . THR B 1 115 ? -0.508 11.031 11.547 1 98.5 115 THR B C 1
ATOM 2130 O O . THR B 1 115 ? 0.707 11.109 11.75 1 98.5 115 THR B O 1
ATOM 2133 N N . PHE B 1 116 ? -1.335 11.984 11.82 1 98.88 116 PHE B N 1
ATOM 2134 C CA . PHE B 1 116 ? -0.937 13.18 12.555 1 98.88 116 PHE B CA 1
ATOM 2135 C C . PHE B 1 116 ? -1.374 13.094 14.008 1 98.88 116 PHE B C 1
ATOM 2137 O O . PHE B 1 116 ? -2.523 12.75 14.297 1 98.88 116 PHE B O 1
ATOM 2144 N N . ILE B 1 117 ? -0.487 13.336 14.859 1 98.81 117 ILE B N 1
ATOM 2145 C CA . ILE B 1 117 ? -0.757 13.5 16.281 1 98.81 117 ILE B CA 1
ATOM 2146 C C . ILE B 1 117 ? -0.296 14.883 16.75 1 98.81 117 ILE B C 1
ATOM 2148 O O . ILE B 1 117 ? 0.906 15.148 16.812 1 98.81 117 ILE B O 1
ATOM 2152 N N . VAL B 1 118 ? -1.219 15.766 17.062 1 98.62 118 VAL B N 1
ATOM 2153 C CA . VAL B 1 118 ? -0.921 17.125 17.484 1 98.62 118 VAL B CA 1
ATOM 2154 C C . VAL B 1 118 ? -1.2 17.266 18.984 1 98.62 118 VAL B C 1
ATOM 2156 O O . VAL B 1 118 ? -2.348 17.141 19.422 1 98.62 118 VAL B O 1
ATOM 2159 N N . GLU B 1 119 ? -0.193 17.453 19.688 1 97.88 119 GLU B N 1
ATOM 2160 C CA . GLU B 1 119 ? -0.322 17.703 21.125 1 97.88 119 GLU B CA 1
ATOM 2161 C C . GLU B 1 119 ? -0.385 19.203 21.422 1 97.88 119 GLU B C 1
ATOM 2163 O O . GLU B 1 119 ? 0.579 19.922 21.172 1 97.88 119 GLU B O 1
ATOM 2168 N N . TRP B 1 120 ? -1.483 19.625 21.891 1 95.25 120 TRP B N 1
ATOM 2169 C CA . TRP B 1 120 ? -1.751 21.016 22.219 1 95.25 120 TRP B CA 1
ATOM 2170 C C . TRP B 1 120 ? -2.865 21.125 23.266 1 95.25 120 TRP B C 1
ATOM 2172 O O . TRP B 1 120 ? -3.793 20.312 23.266 1 95.25 120 TRP B O 1
ATOM 2182 N N . ASP B 1 121 ? -2.797 22.094 24.125 1 93.75 121 ASP B N 1
ATOM 2183 C CA . ASP B 1 121 ? -3.766 22.25 25.203 1 93.75 121 ASP B CA 1
ATOM 2184 C C . ASP B 1 121 ? -5.16 22.531 24.656 1 93.75 121 ASP B C 1
ATOM 2186 O O . ASP B 1 121 ? -6.164 22.125 25.25 1 93.75 121 ASP B O 1
ATOM 2190 N N . LYS B 1 122 ? -5.246 23.234 23.594 1 95 122 LYS B N 1
ATOM 2191 C CA . LYS B 1 122 ? -6.516 23.594 22.984 1 95 122 LYS B CA 1
ATOM 2192 C C . LYS B 1 122 ? -6.578 23.125 21.531 1 95 122 LYS B C 1
ATOM 2194 O O . LYS B 1 122 ? -6.57 23.938 20.609 1 95 122 LYS B O 1
ATOM 2199 N N . PRO B 1 123 ? -6.719 21.844 21.375 1 97.25 123 PRO B N 1
ATOM 2200 C CA . PRO B 1 123 ? -6.645 21.297 20.016 1 97.25 123 PRO B CA 1
ATOM 2201 C C . PRO B 1 123 ? -7.73 21.844 19.109 1 97.25 123 PRO B C 1
ATOM 2203 O O . PRO B 1 123 ? -7.551 21.891 17.875 1 97.25 123 PRO B O 1
ATOM 2206 N N . GLU B 1 124 ? -8.883 22.281 19.625 1 97.25 124 GLU B N 1
ATOM 2207 C CA . GLU B 1 124 ? -9.953 22.859 18.828 1 97.25 124 GLU B CA 1
ATOM 2208 C C . GLU B 1 124 ? -9.469 24.109 18.094 1 97.25 124 GLU B C 1
ATOM 2210 O O . GLU B 1 124 ? -9.953 24.406 17 1 97.25 124 GLU B O 1
ATOM 2215 N N . GLU B 1 125 ? -8.539 24.797 18.688 1 97 125 GLU B N 1
ATOM 2216 C CA . GLU B 1 125 ? -8.016 26 18.047 1 97 125 GLU B CA 1
ATOM 2217 C C . GLU B 1 125 ? -7.176 25.641 16.828 1 97 125 GLU B C 1
ATOM 2219 O O . GLU B 1 125 ? -7.07 26.438 15.891 1 97 125 GLU B O 1
ATOM 2224 N N . VAL B 1 126 ? -6.531 24.5 16.891 1 98.06 126 VAL B N 1
ATOM 2225 C CA . VAL B 1 126 ? -5.777 24.031 15.734 1 98.06 126 VAL B CA 1
ATOM 2226 C C . VAL B 1 126 ? -6.734 23.75 14.578 1 98.06 126 VAL B C 1
ATOM 2228 O O . VAL B 1 126 ? -6.473 24.141 13.438 1 98.06 126 VAL B O 1
ATOM 2231 N N . VAL B 1 127 ? -7.855 23.125 14.883 1 98.5 127 VAL B N 1
ATOM 2232 C CA . VAL B 1 127 ? -8.867 22.844 13.875 1 98.5 127 VAL B CA 1
ATOM 2233 C C . VAL B 1 127 ? -9.398 24.156 13.297 1 98.5 127 VAL B C 1
ATOM 2235 O O . VAL B 1 127 ? -9.539 24.297 12.078 1 98.5 127 VAL B O 1
ATOM 2238 N N . ASP B 1 128 ? -9.664 25.094 14.172 1 97.94 128 ASP B N 1
ATOM 2239 C CA . ASP B 1 128 ? -10.18 26.391 13.734 1 97.94 128 ASP B CA 1
ATOM 2240 C C . ASP B 1 128 ? -9.203 27.094 12.797 1 97.94 128 ASP B C 1
ATOM 2242 O O . ASP B 1 128 ? -9.617 27.812 11.883 1 97.94 128 ASP B O 1
ATOM 2246 N N . TRP B 1 129 ? -7.992 26.875 13.055 1 98.31 129 TRP B N 1
ATOM 2247 C CA . TRP B 1 129 ? -6.961 27.484 12.227 1 98.31 129 TRP B CA 1
ATOM 2248 C C . TRP B 1 129 ? -6.812 26.734 10.906 1 98.31 129 TRP B C 1
ATOM 2250 O O . TRP B 1 129 ? -6.82 27.359 9.836 1 98.31 129 TRP B O 1
ATOM 2260 N N . LEU B 1 130 ? -6.699 25.453 10.922 1 98.56 130 LEU B N 1
ATOM 2261 C CA . LEU B 1 130 ? -6.461 24.641 9.734 1 98.56 130 LEU B CA 1
ATOM 2262 C C . LEU B 1 130 ? -7.703 24.594 8.844 1 98.56 130 LEU B C 1
ATOM 2264 O O . LEU B 1 130 ? -7.594 24.672 7.621 1 98.56 130 LEU B O 1
ATOM 2268 N N . ALA B 1 131 ? -8.867 24.469 9.492 1 98.56 131 ALA B N 1
ATOM 2269 C CA . ALA B 1 131 ? -10.109 24.234 8.766 1 98.56 131 ALA B CA 1
ATOM 2270 C C . ALA B 1 131 ? -11.266 25.016 9.398 1 98.56 131 ALA B C 1
ATOM 2272 O O . ALA B 1 131 ? -12.18 24.422 9.977 1 98.56 131 ALA B O 1
ATOM 2273 N N . PRO B 1 132 ? -11.305 26.234 9.273 1 98.12 132 PRO B N 1
ATOM 2274 C CA . PRO B 1 132 ? -12.414 27.031 9.812 1 98.12 132 PRO B CA 1
ATOM 2275 C C . PRO B 1 132 ? -13.758 26.672 9.18 1 98.12 132 PRO B C 1
ATOM 2277 O O . PRO B 1 132 ? -13.797 26.062 8.102 1 98.12 132 PRO B O 1
ATOM 2280 N N . PRO B 1 133 ? -14.875 26.969 9.898 1 97.38 133 PRO B N 1
ATOM 2281 C CA . PRO B 1 133 ? -16.188 26.797 9.25 1 97.38 133 PRO B CA 1
ATOM 2282 C C . PRO B 1 133 ? -16.312 27.625 7.973 1 97.38 133 PRO B C 1
ATOM 2284 O O . PRO B 1 133 ? -15.719 28.688 7.863 1 97.38 133 PRO B O 1
ATOM 2287 N N . THR B 1 134 ? -17.016 27.031 7.109 1 96.75 134 THR B N 1
ATOM 2288 C CA . THR B 1 134 ? -17.172 27.719 5.832 1 96.75 134 THR B CA 1
ATOM 2289 C C . THR B 1 134 ? -18.656 27.969 5.535 1 96.75 134 THR B C 1
ATOM 2291 O O . THR B 1 134 ? -19.531 27.359 6.148 1 96.75 134 THR B O 1
ATOM 2294 N N . ARG B 1 135 ? -18.906 28.906 4.738 1 94.56 135 ARG B N 1
ATOM 2295 C CA . ARG B 1 135 ? -20.172 29.156 4.055 1 94.56 135 ARG B CA 1
ATOM 2296 C C . ARG B 1 135 ? -19.984 29.188 2.543 1 94.56 135 ARG B C 1
ATOM 2298 O O . ARG B 1 135 ? -19.188 29.969 2.029 1 94.56 135 ARG B O 1
ATOM 2305 N N . MET B 1 136 ? -20.625 28.281 1.879 1 91.88 136 MET B N 1
ATOM 2306 C CA . MET B 1 136 ? -20.5 28.141 0.432 1 91.88 136 MET B CA 1
ATOM 2307 C C . MET B 1 136 ? -19.031 27.938 0.034 1 91.88 136 MET B C 1
ATOM 2309 O O . MET B 1 136 ? -18.547 28.578 -0.888 1 91.88 136 MET B O 1
ATOM 2313 N N . GLY B 1 137 ? -18.281 27.203 0.857 1 86.69 137 GLY B N 1
ATOM 2314 C CA . GLY B 1 137 ? -16.922 26.797 0.556 1 86.69 137 GLY B CA 1
ATOM 2315 C C . GLY B 1 137 ? -15.883 27.828 0.971 1 86.69 137 GLY B C 1
ATOM 2316 O O . GLY B 1 137 ? -14.68 27.609 0.817 1 86.69 137 GLY B O 1
ATOM 2317 N N . ARG B 1 138 ? -16.422 29 1.545 1 92.62 138 ARG B N 1
ATOM 2318 C CA . ARG B 1 138 ? -15.523 30.062 1.976 1 92.62 138 ARG B CA 1
ATOM 2319 C C . ARG B 1 138 ? -15.492 30.172 3.496 1 92.62 138 ARG B C 1
ATOM 2321 O O . ARG B 1 138 ? -16.531 30.047 4.152 1 92.62 138 ARG B O 1
ATOM 2328 N N . PRO B 1 139 ? -14.227 30.406 4.027 1 94.31 139 PRO B N 1
ATOM 2329 C CA . PRO B 1 139 ? -14.156 30.531 5.484 1 94.31 139 PRO B CA 1
ATOM 2330 C C . PRO B 1 139 ? -15 31.688 6.016 1 94.31 139 PRO B C 1
ATOM 2332 O O . PRO B 1 139 ? -14.969 32.781 5.465 1 94.31 139 PRO B O 1
ATOM 2335 N N . ILE B 1 140 ? -15.734 31.375 7.066 1 95.69 140 ILE B N 1
ATOM 2336 C CA . ILE B 1 140 ? -16.5 32.406 7.746 1 95.69 140 ILE B CA 1
ATOM 2337 C C . ILE B 1 140 ? -15.555 33.375 8.484 1 95.69 140 ILE B C 1
ATOM 2339 O O . ILE B 1 140 ? -15.805 34.562 8.578 1 95.69 140 ILE B O 1
ATOM 2343 N N . TYR B 1 141 ? -14.531 32.844 8.961 1 92.12 141 TYR B N 1
ATOM 2344 C CA . TYR B 1 141 ? -13.438 33.562 9.594 1 92.12 141 TYR B CA 1
ATOM 2345 C C . TYR B 1 141 ? -12.109 32.844 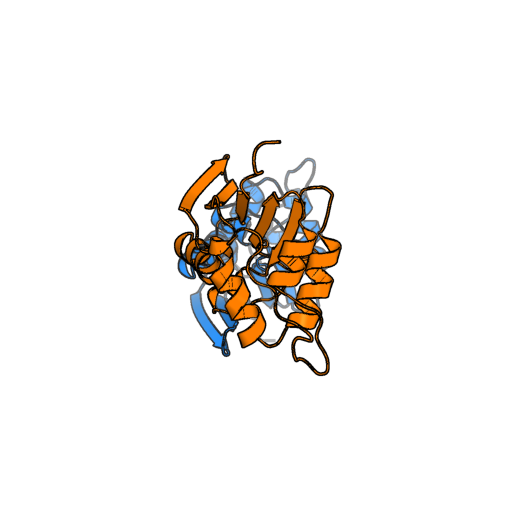9.359 1 92.12 141 TYR B C 1
ATOM 2347 O O . TYR B 1 141 ? -12.078 31.688 8.938 1 92.12 141 TYR B O 1
ATOM 2355 N N . GLU B 1 142 ? -11.039 33.656 9.57 1 93.19 142 GLU B N 1
ATOM 2356 C CA . GLU B 1 142 ? -9.695 33.125 9.594 1 93.19 142 GLU B CA 1
ATOM 2357 C C . GLU B 1 142 ? -8.961 33.5 10.875 1 93.19 142 GLU B C 1
ATOM 2359 O O . GLU B 1 142 ? -8.789 34.688 11.172 1 93.19 142 GLU B O 1
ATOM 2364 N N . LYS B 1 143 ? -8.648 32.469 11.586 1 94.19 143 LYS B N 1
ATOM 2365 C CA . LYS B 1 143 ? -7.879 32.719 12.805 1 94.19 143 LYS B CA 1
ATOM 2366 C C . LYS B 1 143 ? -6.383 32.562 12.547 1 94.19 143 LYS B C 1
ATOM 2368 O O . LYS B 1 143 ? -5.977 31.734 11.719 1 94.19 143 LYS B O 1
ATOM 2373 N N . PRO B 1 144 ? -5.605 33.375 13.273 1 95.5 144 PRO B N 1
ATOM 2374 C CA . PRO B 1 144 ? -4.164 33.125 13.188 1 95.5 144 PRO B CA 1
ATOM 2375 C C . PRO B 1 144 ? -3.752 31.797 13.805 1 95.5 144 PRO B C 1
ATOM 2377 O O . PRO B 1 144 ? -4.535 31.188 14.531 1 95.5 144 PRO B O 1
ATOM 2380 N N . ARG B 1 145 ? -2.559 31.375 13.422 1 96.56 145 ARG B N 1
ATOM 2381 C CA . ARG B 1 145 ? -2.021 30.172 14.039 1 96.56 145 ARG B CA 1
ATOM 2382 C C . ARG B 1 145 ? -1.992 30.297 15.562 1 96.56 145 ARG B C 1
ATOM 2384 O O . ARG B 1 145 ? -1.495 31.297 16.094 1 96.56 145 ARG B O 1
ATOM 2391 N N . PRO B 1 146 ? -2.451 29.312 16.219 1 94.31 146 PRO B N 1
ATOM 2392 C CA . PRO B 1 146 ? -2.674 29.422 17.656 1 94.31 146 PRO B CA 1
ATOM 2393 C C . PRO B 1 146 ? -1.391 29.719 18.438 1 94.31 146 PRO B C 1
ATOM 2395 O O . PRO B 1 146 ? -1.436 30.359 19.484 1 94.31 146 PRO B O 1
ATOM 2398 N N . ASP B 1 147 ? -0.327 29.188 17.984 1 92.19 147 ASP B N 1
ATOM 2399 C CA . ASP B 1 147 ? 0.898 29.344 18.766 1 92.19 147 ASP B CA 1
ATOM 2400 C C . ASP B 1 147 ? 1.71 30.547 18.281 1 92.19 147 ASP B C 1
ATOM 2402 O O . ASP B 1 147 ? 2.846 30.75 18.719 1 92.19 147 ASP B O 1
ATOM 2406 N N . ALA B 1 148 ? 1.27 31.25 17.281 1 84.94 148 ALA B N 1
ATOM 2407 C CA . ALA B 1 148 ? 1.979 32.406 16.75 1 84.94 148 ALA B CA 1
ATOM 2408 C C . ALA B 1 148 ? 1.892 33.594 17.703 1 84.94 148 ALA B C 1
ATOM 2410 O O . ALA B 1 148 ? 2.709 34.5 17.641 1 84.94 148 ALA B O 1
ATOM 2411 N N . SER B 1 149 ? 1.182 33.656 18.891 1 61.91 149 SER B N 1
ATOM 2412 C CA . SER B 1 149 ? 1.176 34.844 19.719 1 61.91 149 SER B CA 1
ATOM 2413 C C . SER B 1 149 ? 2.488 35 20.484 1 61.91 149 SER B C 1
ATOM 2415 O O . SER B 1 149 ? 3.156 34 20.781 1 61.91 149 SER B O 1
#